Protein AF-A0A1E3NLS7-F1 (afdb_monomer_lite)

Structure (mmCIF, N/CA/C/O backbone):
data_AF-A0A1E3NLS7-F1
#
_entry.id   AF-A0A1E3NLS7-F1
#
loop_
_atom_site.group_PDB
_atom_site.id
_atom_site.type_symbol
_atom_site.label_atom_id
_atom_site.label_alt_id
_atom_site.label_comp_id
_atom_site.label_asym_id
_atom_site.label_entity_id
_atom_site.label_seq_id
_atom_site.pdbx_PDB_ins_code
_atom_site.Cartn_x
_atom_site.Cartn_y
_atom_site.Cartn_z
_atom_site.occupancy
_atom_site.B_iso_or_equiv
_atom_site.auth_seq_id
_atom_site.auth_comp_id
_atom_site.auth_asym_id
_atom_site.auth_atom_id
_atom_site.pdbx_PDB_model_num
ATOM 1 N N . MET A 1 1 ? -34.402 -9.118 6.126 1.00 38.41 1 MET A N 1
ATOM 2 C CA . MET A 1 1 ? -33.507 -10.128 6.751 1.00 38.41 1 MET A CA 1
ATOM 3 C C . MET A 1 1 ? -32.530 -10.736 5.725 1.00 38.41 1 MET A C 1
ATOM 5 O O . MET A 1 1 ? -32.167 -11.899 5.826 1.00 38.41 1 MET A O 1
ATOM 9 N N . GLU A 1 2 ? -32.031 -9.943 4.768 1.00 39.19 2 GLU A N 1
ATOM 10 C CA . GLU A 1 2 ? -31.289 -10.448 3.592 1.00 39.19 2 GLU A CA 1
ATOM 11 C C . GLU A 1 2 ? -29.787 -10.084 3.601 1.00 39.19 2 GLU A C 1
ATOM 13 O O . GLU A 1 2 ? -29.006 -10.536 2.776 1.00 39.19 2 GLU A O 1
ATOM 18 N N . TYR A 1 3 ? -29.333 -9.347 4.617 1.00 46.59 3 TYR A N 1
ATOM 19 C CA . TYR A 1 3 ? -27.969 -8.799 4.719 1.00 46.59 3 TYR A CA 1
ATOM 20 C C . TYR A 1 3 ? -26.899 -9.787 5.227 1.00 46.59 3 TYR A C 1
ATOM 22 O O . TYR A 1 3 ? -25.782 -9.399 5.571 1.00 46.59 3 TYR A O 1
ATOM 30 N N . LYS A 1 4 ? -27.233 -11.078 5.359 1.00 47.34 4 LYS A N 1
ATOM 31 C CA . LYS A 1 4 ? -26.329 -12.094 5.938 1.00 47.34 4 LYS A CA 1
ATOM 32 C C . LYS A 1 4 ? -25.550 -12.890 4.881 1.00 47.34 4 LYS A C 1
ATOM 34 O O . LYS A 1 4 ? -24.590 -13.568 5.246 1.00 47.34 4 LYS A O 1
ATOM 39 N N . LYS A 1 5 ? -25.947 -12.834 3.602 1.00 45.31 5 LYS A N 1
ATOM 40 C CA . LYS A 1 5 ? -25.544 -13.823 2.581 1.00 45.31 5 LYS A CA 1
ATOM 41 C C . LYS A 1 5 ? -24.235 -13.491 1.843 1.00 45.31 5 LYS A C 1
ATOM 43 O O . LYS A 1 5 ? -23.489 -14.411 1.524 1.00 45.31 5 LYS A O 1
ATOM 48 N N . THR A 1 6 ? -23.884 -12.217 1.663 1.00 49.91 6 THR A N 1
ATOM 49 C CA . THR A 1 6 ? -22.652 -11.769 0.967 1.00 49.91 6 THR A CA 1
ATOM 50 C C . THR A 1 6 ? -21.370 -11.936 1.797 1.00 49.91 6 THR A C 1
ATOM 52 O O . THR A 1 6 ? -20.269 -12.028 1.262 1.00 49.91 6 THR A O 1
ATOM 55 N N . ARG A 1 7 ? -21.483 -12.069 3.125 1.00 51.62 7 ARG A N 1
ATOM 56 C CA . ARG A 1 7 ? -20.347 -12.029 4.072 1.00 51.62 7 ARG A CA 1
ATOM 57 C C . ARG A 1 7 ? -19.570 -13.336 4.251 1.00 51.62 7 ARG A C 1
ATOM 59 O O . ARG A 1 7 ? -18.752 -13.435 5.168 1.00 51.62 7 ARG A O 1
ATOM 66 N N . ARG A 1 8 ? -19.828 -14.359 3.431 1.00 52.62 8 ARG A N 1
ATOM 67 C CA . ARG A 1 8 ? -19.136 -15.656 3.543 1.00 52.62 8 ARG A CA 1
ATOM 68 C C . ARG A 1 8 ? -17.705 -15.614 2.994 1.00 52.62 8 ARG A C 1
ATOM 70 O O . ARG A 1 8 ? -16.892 -16.420 3.431 1.00 52.62 8 ARG A O 1
ATOM 77 N N . TYR A 1 9 ? -17.404 -14.660 2.111 1.00 59.09 9 TYR A N 1
ATOM 78 C CA . TYR A 1 9 ? -16.154 -14.635 1.345 1.00 59.09 9 TYR A CA 1
ATOM 79 C C . TYR A 1 9 ? -15.070 -13.692 1.898 1.00 59.09 9 TYR A C 1
ATOM 81 O O . TYR A 1 9 ? -13.924 -13.787 1.472 1.00 59.09 9 TYR A O 1
ATOM 89 N N . LEU A 1 10 ? -15.381 -12.816 2.866 1.00 63.16 10 LEU A N 1
ATOM 90 C CA . LEU A 1 10 ? -14.394 -11.881 3.427 1.00 63.16 10 LEU A CA 1
ATOM 91 C C . LEU A 1 10 ? -13.628 -12.484 4.625 1.00 63.16 10 LEU A C 1
ATOM 93 O O . LEU A 1 10 ? -14.253 -13.054 5.533 1.00 63.16 10 LEU A O 1
ATOM 97 N N . PRO A 1 11 ? -12.289 -12.338 4.683 1.00 69.69 11 PRO A N 1
ATOM 98 C CA . PRO A 1 11 ? -11.476 -12.895 5.758 1.00 69.69 11 PRO A CA 1
ATOM 99 C C . PRO A 1 11 ? -11.816 -12.279 7.124 1.00 69.69 11 PRO A C 1
ATOM 101 O O . PRO A 1 11 ? -11.783 -11.068 7.340 1.00 69.69 11 PRO A O 1
ATOM 104 N N . LYS A 1 12 ? -12.114 -13.142 8.104 1.00 69.69 12 LYS A N 1
ATOM 105 C CA . LYS A 1 12 ? -12.412 -12.732 9.491 1.00 69.69 12 LYS A CA 1
ATOM 106 C C . LYS A 1 12 ? -11.160 -12.579 10.362 1.00 69.69 12 LYS A C 1
ATOM 108 O O . LYS A 1 12 ? -11.238 -11.993 11.442 1.00 69.69 12 LYS A O 1
ATOM 113 N N . THR A 1 13 ? -10.026 -13.075 9.898 1.00 70.00 13 THR A N 1
ATOM 114 C CA . THR A 1 13 ? -8.758 -13.185 10.632 1.00 70.00 13 THR A CA 1
ATOM 115 C C . THR A 1 13 ? -7.617 -13.111 9.629 1.00 70.00 13 THR A C 1
ATOM 117 O O . THR A 1 13 ? -7.733 -13.686 8.544 1.00 70.00 13 THR A O 1
ATOM 120 N N . PHE A 1 14 ? -6.524 -12.442 9.988 1.00 69.38 14 PHE A N 1
ATOM 121 C CA . PHE A 1 14 ? -5.322 -12.375 9.160 1.00 69.38 14 PHE A CA 1
ATOM 122 C C . PHE A 1 14 ? -4.573 -13.709 9.274 1.00 69.38 14 PHE A C 1
ATOM 124 O O . PHE A 1 14 ? -4.262 -14.140 10.384 1.00 69.38 14 PHE A O 1
ATOM 131 N N . PHE A 1 15 ? -4.397 -14.421 8.154 1.00 67.75 15 PHE A N 1
ATOM 132 C CA . PHE A 1 15 ? -3.839 -15.785 8.105 1.00 67.75 15 PHE A CA 1
ATOM 133 C C . PHE A 1 15 ? -4.438 -16.779 9.121 1.00 67.75 15 PHE A C 1
ATOM 135 O O . PHE A 1 15 ? -3.757 -17.690 9.571 1.00 67.75 15 PHE A O 1
ATOM 142 N N . ARG A 1 16 ? -5.707 -16.604 9.531 1.00 72.06 16 ARG A N 1
ATOM 143 C CA . ARG A 1 16 ? -6.370 -17.377 10.616 1.00 72.06 16 ARG A CA 1
ATOM 144 C C . ARG A 1 16 ? -5.716 -17.314 12.006 1.00 72.06 16 ARG A C 1
ATOM 146 O O . ARG A 1 16 ? -6.321 -17.815 12.946 1.00 72.06 16 ARG A O 1
ATOM 153 N N . LEU A 1 17 ? -4.573 -16.652 12.156 1.00 69.06 17 LEU A N 1
ATOM 154 C CA . LEU A 1 17 ? -3.788 -16.626 13.392 1.00 69.06 17 LEU A CA 1
ATOM 155 C C . LEU A 1 17 ? -3.791 -15.252 14.070 1.00 69.06 17 LEU A C 1
ATOM 157 O O . LEU A 1 17 ? -3.753 -15.163 15.292 1.00 69.06 17 LEU A O 1
ATOM 161 N N . ILE A 1 18 ? -3.854 -14.173 13.289 1.00 79.88 18 ILE A N 1
ATOM 162 C CA . ILE A 1 18 ? -3.618 -12.811 13.774 1.00 79.88 18 ILE A CA 1
ATOM 163 C C . ILE A 1 18 ? -4.914 -11.986 13.722 1.00 79.88 18 ILE A C 1
ATOM 165 O O . ILE A 1 18 ? -5.798 -12.192 12.875 1.00 79.88 18 ILE A O 1
ATOM 169 N N . THR A 1 19 ? -5.040 -11.022 14.643 1.00 83.62 19 THR A N 1
ATOM 170 C CA . THR A 1 19 ? -6.170 -10.087 14.653 1.00 83.62 19 THR A CA 1
ATOM 171 C C . THR A 1 19 ? 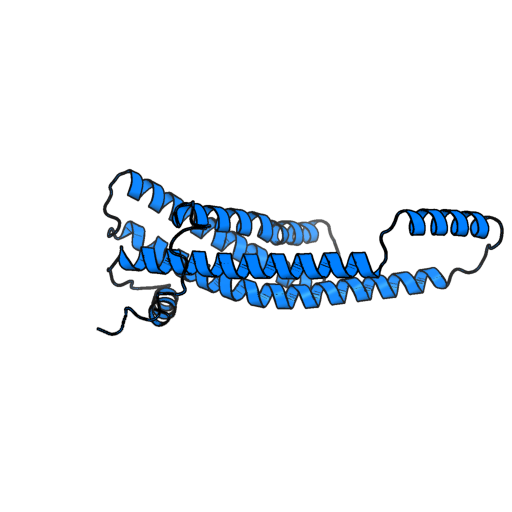-6.216 -9.271 13.360 1.00 83.62 19 THR A C 1
ATOM 173 O O . THR A 1 19 ? -5.198 -8.932 12.758 1.00 83.62 19 THR A O 1
ATOM 176 N N . LEU A 1 20 ? -7.425 -8.918 12.924 1.00 83.06 20 LEU A N 1
ATOM 177 C CA . LEU A 1 20 ? -7.619 -8.161 11.684 1.00 83.06 20 LEU A CA 1
ATOM 178 C C . LEU A 1 20 ? -6.956 -6.769 11.731 1.00 83.06 20 LEU A C 1
ATOM 180 O O . LEU A 1 20 ? -6.611 -6.214 10.696 1.00 83.06 20 LEU A O 1
ATOM 184 N N . GLN A 1 21 ? -6.773 -6.230 12.938 1.00 85.81 21 GLN A N 1
ATOM 185 C CA . GLN A 1 21 ? -6.112 -4.954 13.185 1.00 85.81 21 GLN A CA 1
ATOM 186 C C . GLN A 1 21 ? -4.606 -5.044 12.963 1.00 85.81 21 GLN A C 1
ATOM 188 O O . GLN A 1 21 ? -4.071 -4.278 12.173 1.00 85.81 21 GLN A O 1
ATOM 193 N N . SER A 1 22 ? -3.936 -6.013 13.593 1.00 87.00 22 SER A N 1
ATOM 194 C CA . SER A 1 22 ? -2.502 -6.234 13.382 1.00 87.00 22 SER A CA 1
ATOM 195 C C . SER A 1 22 ? -2.198 -6.583 11.921 1.00 87.00 22 SER A C 1
ATOM 197 O O . SER A 1 22 ? -1.196 -6.131 11.378 1.00 87.00 22 SER A O 1
ATOM 199 N N . GLY A 1 23 ? -3.098 -7.320 11.255 1.00 88.62 23 GLY A N 1
ATOM 200 C CA . GLY A 1 23 ? -3.007 -7.569 9.815 1.00 88.62 23 GLY A CA 1
ATOM 201 C C . GLY A 1 23 ? -3.050 -6.287 8.979 1.00 88.62 23 GLY A C 1
ATOM 202 O O . GLY A 1 23 ? -2.225 -6.112 8.089 1.00 88.62 23 GLY A O 1
ATOM 203 N N . LEU A 1 24 ? -3.965 -5.361 9.287 1.00 93.06 24 LEU A N 1
ATOM 204 C CA . LEU A 1 24 ? -4.024 -4.068 8.601 1.00 93.06 24 LEU A CA 1
ATOM 205 C C . LEU A 1 24 ? -2.778 -3.212 8.863 1.00 93.06 24 LEU A C 1
ATOM 207 O O . LEU A 1 24 ? -2.261 -2.604 7.933 1.00 93.06 24 LEU A O 1
ATOM 211 N N . GLU A 1 25 ? -2.272 -3.177 10.096 1.00 92.56 25 GLU A N 1
ATOM 212 C CA . GLU A 1 25 ? -1.035 -2.450 10.415 1.00 92.56 25 GLU A CA 1
ATOM 213 C C . GLU A 1 25 ? 0.163 -2.983 9.617 1.00 92.56 25 GLU A C 1
ATOM 215 O O . GLU A 1 25 ? 0.952 -2.197 9.094 1.00 92.56 25 GLU A O 1
ATOM 220 N N . LEU A 1 26 ? 0.263 -4.306 9.458 1.00 93.06 26 LEU A N 1
ATOM 221 C CA . LEU A 1 26 ? 1.304 -4.936 8.648 1.00 93.06 26 LEU A CA 1
ATOM 222 C C . LEU A 1 26 ? 1.150 -4.604 7.157 1.00 93.06 26 LEU A C 1
ATOM 224 O O . LEU A 1 26 ? 2.144 -4.308 6.500 1.00 93.06 26 LEU A O 1
ATOM 228 N N . ILE A 1 27 ? -0.079 -4.586 6.631 1.00 94.12 27 ILE A N 1
ATOM 229 C CA . ILE A 1 27 ? -0.356 -4.167 5.246 1.00 94.12 27 ILE A CA 1
ATOM 230 C C . ILE A 1 27 ? 0.051 -2.709 5.023 1.00 94.12 27 ILE A C 1
ATOM 232 O O . ILE A 1 27 ? 0.643 -2.392 3.992 1.00 94.12 27 ILE A O 1
ATOM 236 N N . LEU A 1 28 ? -0.238 -1.822 5.976 1.00 94.94 28 LEU A N 1
ATOM 237 C CA . LEU A 1 28 ? 0.148 -0.413 5.896 1.00 94.94 28 LEU A CA 1
ATOM 238 C C . LEU A 1 28 ? 1.666 -0.248 5.918 1.00 94.94 28 LEU A C 1
ATOM 240 O O . LEU A 1 28 ? 2.195 0.515 5.116 1.00 94.94 28 LEU A O 1
ATOM 244 N N . LEU A 1 29 ? 2.371 -0.995 6.771 1.00 94.50 29 LEU A N 1
ATOM 245 C CA . LEU A 1 29 ? 3.833 -0.979 6.813 1.00 94.50 29 LEU A CA 1
ATOM 246 C C . LEU A 1 29 ? 4.442 -1.505 5.507 1.00 94.50 29 LEU A C 1
ATOM 248 O O . LEU A 1 29 ? 5.303 -0.852 4.920 1.00 94.50 29 LEU A O 1
ATOM 252 N N . TYR A 1 30 ? 3.960 -2.652 5.025 1.00 94.00 30 TYR A N 1
ATOM 253 C CA . TYR A 1 30 ? 4.379 -3.230 3.749 1.00 94.00 30 TYR A CA 1
ATOM 254 C C . TYR A 1 30 ? 4.147 -2.252 2.590 1.00 94.00 30 TYR A C 1
ATOM 256 O O . TYR A 1 30 ? 5.036 -2.021 1.772 1.00 94.00 30 TYR A O 1
ATOM 264 N N . THR A 1 31 ? 2.969 -1.626 2.551 1.00 94.50 31 THR A N 1
ATOM 265 C CA . THR A 1 31 ? 2.614 -0.647 1.517 1.00 94.50 31 THR A CA 1
ATOM 266 C C . THR A 1 31 ? 3.493 0.594 1.615 1.00 94.50 31 THR A C 1
ATOM 268 O O . THR A 1 31 ? 3.985 1.053 0.590 1.00 94.50 31 THR A O 1
ATOM 271 N N . ALA A 1 32 ? 3.757 1.103 2.820 1.00 94.88 32 ALA A N 1
ATOM 272 C CA . ALA A 1 32 ? 4.632 2.252 3.015 1.00 94.88 32 ALA A CA 1
ATOM 273 C C . ALA A 1 32 ? 6.037 1.975 2.468 1.00 94.88 32 ALA A C 1
ATOM 275 O O . ALA A 1 32 ? 6.516 2.732 1.628 1.00 94.88 32 ALA A O 1
ATOM 276 N N . ILE A 1 33 ? 6.651 0.850 2.849 1.00 93.81 33 ILE A N 1
ATOM 277 C CA . ILE A 1 33 ? 7.981 0.452 2.358 1.00 93.81 33 ILE A CA 1
ATOM 278 C C . ILE A 1 33 ? 7.976 0.319 0.831 1.00 93.81 33 ILE A C 1
ATOM 280 O O . ILE A 1 33 ? 8.839 0.879 0.161 1.00 93.81 33 ILE A O 1
ATOM 284 N N . ASN A 1 34 ? 6.975 -0.356 0.263 1.00 92.50 34 ASN A N 1
ATOM 285 C CA . ASN A 1 34 ? 6.866 -0.539 -1.184 1.00 92.50 34 ASN A CA 1
ATOM 286 C C . ASN A 1 34 ? 6.732 0.800 -1.944 1.00 92.50 34 ASN A C 1
ATOM 288 O O . ASN A 1 34 ? 7.266 0.963 -3.044 1.00 92.50 34 ASN A O 1
ATOM 292 N N . LYS A 1 35 ? 6.046 1.783 -1.351 1.00 94.25 35 LYS A N 1
ATOM 293 C CA . LYS A 1 35 ? 5.810 3.104 -1.951 1.00 94.25 35 LYS A CA 1
ATOM 294 C C . LYS A 1 35 ? 6.927 4.118 -1.691 1.00 94.25 35 LYS A C 1
ATOM 296 O O . LYS A 1 35 ? 6.929 5.170 -2.328 1.00 94.25 35 LYS A O 1
ATOM 301 N N . MET A 1 36 ? 7.929 3.786 -0.868 1.00 93.38 36 MET A N 1
ATOM 302 C CA . MET A 1 36 ? 9.142 4.607 -0.700 1.00 93.38 36 MET A CA 1
ATOM 303 C C . MET A 1 36 ? 9.895 4.826 -2.016 1.00 93.38 36 MET A C 1
ATOM 305 O O . MET A 1 36 ? 10.542 5.856 -2.191 1.00 93.38 36 MET A O 1
ATOM 309 N N . SER A 1 37 ? 9.768 3.892 -2.964 1.00 89.69 37 SER A N 1
ATOM 310 C CA . SER A 1 37 ? 10.308 4.023 -4.322 1.00 89.69 37 SER A CA 1
ATOM 311 C C . SER A 1 37 ? 9.872 5.317 -5.021 1.00 89.69 37 SER A C 1
ATOM 313 O O . SER A 1 37 ? 10.665 5.898 -5.756 1.00 89.69 37 SER A O 1
ATOM 315 N N . GLY A 1 38 ? 8.660 5.820 -4.751 1.00 90.62 38 GLY A N 1
ATOM 316 C CA . GLY A 1 38 ? 8.189 7.096 -5.293 1.00 90.62 38 GLY A CA 1
ATOM 317 C C . GLY A 1 38 ? 9.001 8.287 -4.787 1.00 90.62 38 GLY A C 1
ATOM 318 O O . GLY A 1 38 ? 9.420 9.125 -5.581 1.00 90.62 38 GLY A O 1
ATOM 319 N N . VAL A 1 39 ? 9.296 8.319 -3.485 1.00 93.75 39 VAL A N 1
ATOM 320 C CA . VAL A 1 39 ? 10.103 9.383 -2.874 1.00 93.75 39 VAL A CA 1
ATOM 321 C C . VAL A 1 39 ? 11.512 9.360 -3.457 1.00 93.75 39 VAL A C 1
ATOM 323 O O . VAL A 1 39 ? 11.977 10.374 -3.965 1.00 93.75 39 VAL A O 1
ATOM 326 N N . PHE A 1 40 ? 12.165 8.195 -3.471 1.00 91.38 40 PHE A N 1
ATOM 327 C CA . PHE A 1 40 ? 13.510 8.064 -4.040 1.00 91.38 40 PHE A CA 1
ATOM 328 C C . PHE A 1 40 ? 13.560 8.402 -5.537 1.00 91.38 40 PHE A C 1
ATOM 330 O O . PHE A 1 40 ? 14.500 9.057 -5.985 1.00 91.38 40 PHE A O 1
ATOM 337 N N . GLY A 1 41 ? 12.526 8.033 -6.297 1.00 88.56 41 GLY A N 1
ATOM 338 C CA . GLY A 1 41 ? 12.388 8.408 -7.703 1.00 88.56 41 GLY A CA 1
ATOM 339 C C . GLY A 1 41 ? 12.302 9.923 -7.898 1.00 88.56 41 GLY A C 1
ATOM 340 O O . GLY A 1 41 ? 13.003 10.470 -8.746 1.00 88.56 41 GLY A O 1
ATOM 341 N N . LEU A 1 42 ? 11.530 10.632 -7.068 1.00 91.44 42 LEU A N 1
ATOM 342 C CA . LEU A 1 42 ? 11.485 12.098 -7.099 1.00 91.44 42 LEU A CA 1
ATOM 343 C C . LEU A 1 42 ? 12.818 12.735 -6.694 1.00 91.44 42 LEU A C 1
ATOM 345 O O . LEU A 1 42 ? 13.210 13.734 -7.293 1.00 91.44 42 LEU A O 1
ATOM 349 N N . LEU A 1 43 ? 13.545 12.154 -5.731 1.00 90.44 43 LEU A N 1
ATOM 350 C CA . LEU A 1 43 ? 14.863 12.665 -5.342 1.00 90.44 43 LEU A CA 1
ATOM 351 C C . LEU A 1 43 ? 15.869 12.639 -6.502 1.00 90.44 43 LEU A C 1
ATOM 353 O O . LEU A 1 43 ? 16.720 13.523 -6.584 1.00 90.44 43 LEU A O 1
ATOM 357 N N . SER A 1 44 ? 15.751 11.683 -7.426 1.00 88.56 44 SER A N 1
ATOM 358 C CA . SER A 1 44 ? 16.645 11.596 -8.590 1.00 88.56 44 SER A CA 1
ATOM 359 C C . SER A 1 44 ? 16.487 12.750 -9.597 1.00 88.56 44 SER A C 1
ATOM 361 O O . SER A 1 44 ? 17.389 13.006 -10.393 1.00 88.56 44 SER A O 1
ATOM 363 N N . LEU A 1 45 ? 15.397 13.524 -9.528 1.00 85.75 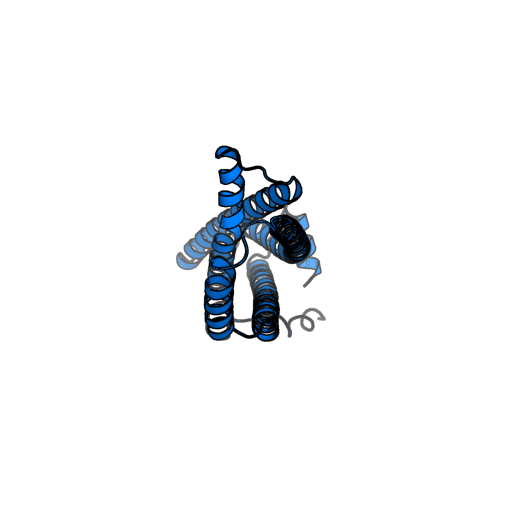45 LEU A N 1
ATOM 364 C CA . LEU A 1 45 ? 15.272 14.766 -10.303 1.00 85.75 45 LEU A CA 1
ATOM 365 C C . LEU A 1 45 ? 16.266 15.829 -9.824 1.00 85.75 45 LEU A C 1
ATOM 367 O O . LEU A 1 45 ? 16.791 16.590 -10.633 1.00 85.75 45 LEU A O 1
ATOM 371 N N . PHE A 1 46 ? 16.566 15.862 -8.522 1.00 86.75 46 PHE A N 1
ATOM 372 C CA . PHE A 1 46 ? 17.522 16.817 -7.960 1.00 86.75 46 PHE A CA 1
ATOM 373 C C . PHE A 1 46 ? 18.972 16.494 -8.332 1.00 86.75 46 PHE A C 1
ATOM 375 O O . PHE A 1 46 ? 19.826 17.372 -8.264 1.00 86.75 46 PHE A O 1
ATOM 382 N N . THR A 1 47 ? 19.260 15.264 -8.766 1.00 88.50 47 THR A N 1
ATOM 383 C CA . THR A 1 47 ? 20.593 14.850 -9.226 1.00 88.50 47 THR A CA 1
ATOM 384 C C . THR A 1 47 ? 20.784 15.015 -10.736 1.00 88.50 47 THR A C 1
ATOM 386 O O . THR A 1 47 ? 21.765 14.521 -11.289 1.00 88.50 47 THR A O 1
ATOM 389 N N . ASN A 1 48 ? 19.873 15.732 -11.407 1.00 82.31 48 ASN A N 1
ATOM 390 C CA . ASN A 1 48 ? 19.895 15.992 -12.849 1.00 82.31 48 ASN A CA 1
ATOM 391 C C . ASN A 1 48 ? 19.790 14.719 -13.714 1.00 82.31 48 ASN A C 1
ATOM 393 O O . ASN A 1 48 ? 20.323 14.652 -14.825 1.00 82.31 48 ASN A O 1
ATOM 397 N N . HIS A 1 49 ? 19.104 13.690 -13.210 1.00 82.69 49 HIS A N 1
ATOM 398 C CA . HIS A 1 49 ? 18.814 12.495 -13.991 1.00 82.69 49 HIS A CA 1
ATOM 399 C C . HIS A 1 49 ? 17.718 12.779 -15.033 1.00 82.69 49 HIS A C 1
ATOM 401 O O . HIS A 1 49 ? 16.714 13.431 -14.739 1.00 82.69 49 HIS A O 1
ATOM 407 N N . LYS A 1 50 ? 17.896 12.287 -16.267 1.00 83.06 50 LYS A N 1
ATOM 408 C CA . LYS A 1 50 ? 16.906 12.444 -17.343 1.00 83.06 50 LYS A CA 1
ATOM 409 C C . LYS A 1 50 ? 15.756 11.465 -17.118 1.00 83.06 50 LYS A C 1
ATOM 411 O O . LYS A 1 50 ? 15.864 10.298 -17.468 1.00 83.06 50 LYS A O 1
ATOM 416 N N . ILE A 1 51 ? 14.667 11.948 -16.530 1.00 83.69 51 ILE A N 1
ATOM 417 C CA . ILE A 1 51 ? 13.482 11.140 -16.223 1.00 83.69 51 ILE A CA 1
ATOM 418 C C . ILE A 1 51 ? 12.407 11.365 -17.286 1.00 83.69 51 ILE A C 1
ATOM 420 O O . ILE A 1 51 ? 12.105 12.502 -17.652 1.00 83.69 51 ILE A O 1
ATOM 424 N N . ASN A 1 52 ? 11.800 10.278 -17.765 1.00 87.81 52 ASN A N 1
ATOM 425 C CA . ASN A 1 52 ? 10.653 10.347 -18.669 1.00 87.81 52 ASN A CA 1
ATOM 426 C C . ASN A 1 52 ? 9.406 10.854 -17.915 1.00 87.81 52 ASN A C 1
ATOM 428 O O . ASN A 1 52 ? 9.181 10.490 -16.761 1.00 87.81 52 ASN A O 1
ATOM 432 N N . PHE A 1 53 ? 8.539 11.630 -18.570 1.00 88.75 53 PHE A N 1
ATOM 433 C CA . PHE A 1 53 ? 7.281 12.125 -17.998 1.00 88.75 53 PHE A CA 1
ATOM 434 C C . PHE A 1 53 ? 6.447 11.018 -17.326 1.00 88.75 53 PHE A C 1
ATOM 436 O O . PHE A 1 53 ? 5.937 11.207 -16.225 1.00 88.75 53 PHE A O 1
ATOM 443 N N . MET A 1 54 ? 6.376 9.827 -17.928 1.00 89.88 54 MET A N 1
ATOM 444 C CA . MET A 1 54 ? 5.627 8.704 -17.345 1.00 89.88 54 MET A CA 1
ATOM 445 C C . MET A 1 54 ? 6.247 8.164 -16.048 1.00 89.88 54 MET A C 1
ATOM 447 O O . MET A 1 54 ? 5.520 7.798 -15.125 1.00 89.88 54 MET A O 1
ATOM 451 N N . GLN A 1 55 ? 7.580 8.147 -15.942 1.00 91.50 55 GLN A N 1
ATOM 452 C CA . GLN A 1 55 ? 8.273 7.782 -14.700 1.00 91.50 55 GLN A CA 1
ATOM 453 C C . GLN A 1 55 ? 8.020 8.837 -13.622 1.00 91.50 55 GLN A C 1
ATOM 455 O O . GLN A 1 55 ? 7.728 8.492 -12.479 1.00 91.50 55 GLN A O 1
ATOM 460 N N . TRP A 1 56 ? 8.048 10.118 -13.999 1.00 92.06 56 TRP A N 1
ATOM 461 C CA . TRP A 1 56 ? 7.706 11.215 -13.099 1.00 92.06 56 TRP A CA 1
ATOM 462 C C . TRP A 1 56 ? 6.288 11.058 -12.532 1.00 92.06 56 TRP A C 1
ATOM 464 O O . TRP A 1 56 ? 6.112 11.077 -11.313 1.00 92.06 56 TRP A O 1
ATOM 474 N N . THR A 1 57 ? 5.286 10.804 -13.381 1.00 93.56 57 THR A N 1
ATOM 475 C CA . THR A 1 57 ? 3.905 10.565 -12.934 1.00 93.56 57 THR A CA 1
ATOM 476 C C . THR A 1 57 ? 3.816 9.368 -11.989 1.00 93.56 57 THR A C 1
ATOM 478 O O . THR A 1 57 ? 3.171 9.461 -10.944 1.00 93.56 57 THR A O 1
ATOM 481 N N . TYR A 1 58 ? 4.496 8.262 -12.306 1.00 93.75 58 TYR A N 1
ATOM 482 C CA . TYR A 1 58 ? 4.546 7.084 -11.440 1.00 93.75 58 TYR A CA 1
ATOM 483 C C . TYR A 1 58 ? 5.128 7.407 -10.055 1.00 93.75 58 TYR A C 1
ATOM 485 O O . TYR A 1 58 ? 4.572 6.997 -9.033 1.00 93.75 58 TYR A O 1
ATOM 493 N N . TYR A 1 59 ? 6.217 8.176 -9.991 1.00 94.25 59 TYR A N 1
ATOM 494 C CA . TYR A 1 59 ? 6.841 8.562 -8.725 1.00 94.25 59 TYR A CA 1
ATOM 495 C C . TYR A 1 59 ? 5.963 9.504 -7.896 1.00 94.25 59 TYR A C 1
ATOM 497 O O . TYR A 1 59 ? 5.834 9.308 -6.684 1.00 94.25 59 TYR A O 1
ATOM 505 N N . VAL A 1 60 ? 5.292 10.468 -8.536 1.00 94.56 60 VAL A N 1
ATOM 506 C CA . VAL A 1 60 ? 4.324 11.355 -7.871 1.00 94.56 60 VAL A CA 1
ATOM 507 C C . VAL A 1 60 ? 3.158 10.552 -7.296 1.00 94.56 60 VAL A C 1
ATOM 509 O O . VAL A 1 60 ? 2.844 10.699 -6.115 1.00 94.56 60 VAL A O 1
ATOM 512 N N . LEU A 1 61 ? 2.547 9.664 -8.084 1.00 94.94 61 LEU A N 1
ATOM 513 C CA . LEU A 1 61 ? 1.412 8.854 -7.632 1.00 94.94 61 LEU A CA 1
ATOM 514 C C . LEU A 1 61 ? 1.793 7.942 -6.461 1.00 94.94 61 LEU A C 1
ATOM 516 O O . LEU A 1 61 ? 1.087 7.923 -5.455 1.00 94.94 61 LEU A O 1
ATOM 520 N N . ASN A 1 62 ? 2.935 7.251 -6.531 1.00 94.94 62 ASN A N 1
ATOM 521 C CA . ASN A 1 62 ? 3.407 6.430 -5.413 1.00 94.94 62 ASN A CA 1
ATOM 522 C C . ASN A 1 62 ? 3.689 7.258 -4.154 1.00 94.94 62 ASN A C 1
ATOM 524 O O . ASN A 1 62 ? 3.377 6.812 -3.051 1.00 94.94 62 ASN A O 1
ATOM 528 N N . THR A 1 63 ? 4.222 8.472 -4.308 1.00 95.81 63 THR A N 1
ATOM 529 C CA . THR A 1 63 ? 4.457 9.388 -3.183 1.00 95.81 63 THR A CA 1
ATOM 530 C C . THR A 1 63 ? 3.142 9.840 -2.544 1.00 95.81 63 THR A C 1
ATOM 532 O O . THR A 1 63 ? 3.023 9.854 -1.321 1.00 95.81 63 THR A O 1
ATOM 535 N N . LEU A 1 64 ? 2.114 10.140 -3.342 1.00 95.94 64 LEU A N 1
ATOM 536 C CA . LEU A 1 64 ? 0.784 10.469 -2.821 1.00 95.94 64 LEU A CA 1
ATOM 537 C C . LEU A 1 64 ? 0.159 9.283 -2.072 1.00 95.94 64 LEU A C 1
ATOM 539 O O . LEU A 1 64 ? -0.348 9.455 -0.962 1.00 95.94 64 LEU A O 1
ATOM 543 N N . VAL A 1 65 ? 0.248 8.071 -2.628 1.00 95.88 65 VAL A N 1
ATOM 544 C CA . VAL A 1 65 ? -0.231 6.848 -1.960 1.00 95.88 65 VAL A CA 1
ATOM 545 C C . VAL A 1 65 ? 0.519 6.609 -0.647 1.00 95.88 65 VAL A C 1
ATOM 547 O O . VAL A 1 65 ? -0.103 6.231 0.349 1.00 95.88 65 VAL A O 1
ATOM 550 N N . LEU A 1 66 ? 1.826 6.883 -0.597 1.00 96.50 66 LEU A N 1
ATOM 551 C CA . LEU A 1 66 ? 2.619 6.809 0.630 1.00 96.50 66 LEU A CA 1
ATOM 552 C C . LEU A 1 66 ? 2.104 7.779 1.700 1.00 96.50 66 LEU A C 1
ATOM 554 O O . LEU A 1 66 ? 1.875 7.360 2.834 1.00 96.50 66 LEU A O 1
ATOM 558 N N . ILE A 1 67 ? 1.869 9.047 1.348 1.00 96.31 67 ILE A N 1
ATOM 559 C CA . ILE A 1 67 ? 1.341 10.055 2.283 1.00 96.31 67 ILE A CA 1
ATOM 560 C C . ILE A 1 67 ? 0.001 9.586 2.864 1.00 96.31 67 ILE A C 1
ATOM 562 O O . ILE A 1 67 ? -0.185 9.585 4.082 1.00 96.31 67 ILE A O 1
ATOM 566 N N . ILE A 1 68 ? -0.908 9.108 2.010 1.00 96.06 68 ILE A N 1
ATOM 567 C CA . ILE A 1 68 ? -2.221 8.594 2.429 1.00 96.06 68 ILE A CA 1
ATOM 568 C C . ILE A 1 68 ? -2.064 7.374 3.349 1.00 96.06 68 ILE A C 1
ATOM 570 O O . ILE A 1 68 ? -2.754 7.270 4.365 1.00 96.06 68 ILE A O 1
ATOM 574 N N . THR A 1 69 ? -1.126 6.478 3.035 1.00 96.12 69 THR A N 1
ATOM 575 C CA . THR A 1 69 ? -0.812 5.288 3.841 1.00 96.12 69 THR A CA 1
ATOM 576 C C . THR A 1 69 ? -0.326 5.676 5.239 1.00 96.12 69 THR A C 1
ATOM 578 O O . THR A 1 69 ? -0.834 5.157 6.234 1.00 96.12 69 THR A O 1
ATOM 581 N N . VAL A 1 70 ? 0.602 6.634 5.339 1.00 95.81 70 VAL A N 1
ATOM 582 C CA . VAL A 1 70 ? 1.122 7.133 6.623 1.00 95.81 70 VAL A CA 1
ATOM 583 C C . VAL A 1 70 ? 0.022 7.830 7.425 1.00 95.81 70 VAL A C 1
ATOM 585 O O . VAL A 1 70 ? -0.141 7.552 8.614 1.00 95.81 70 VAL A O 1
ATOM 588 N N . MET A 1 71 ? -0.793 8.676 6.787 1.00 95.12 71 MET A N 1
ATOM 589 C CA . MET A 1 71 ? -1.936 9.313 7.448 1.00 95.12 71 MET A CA 1
ATOM 590 C C . MET A 1 71 ? -2.923 8.279 8.001 1.00 95.12 71 MET A C 1
ATOM 592 O O . MET A 1 71 ? -3.389 8.420 9.135 1.00 95.12 71 MET A O 1
ATOM 596 N N . CYS A 1 72 ? -3.224 7.229 7.232 1.00 94.75 72 CYS A N 1
ATOM 597 C CA . CYS A 1 72 ? -4.091 6.136 7.665 1.00 94.75 72 CYS A CA 1
ATOM 598 C C . CYS A 1 72 ? -3.498 5.388 8.866 1.00 94.75 72 CYS A C 1
ATOM 600 O O . CYS A 1 72 ? -4.189 5.180 9.866 1.00 94.75 72 CYS A O 1
ATOM 602 N N . TYR A 1 73 ? -2.203 5.068 8.815 1.00 94.56 73 TYR A N 1
ATOM 603 C CA . TYR A 1 73 ? -1.486 4.411 9.905 1.00 94.56 73 TYR A CA 1
ATOM 604 C C . TYR A 1 73 ? -1.551 5.206 11.217 1.00 94.56 73 TYR A C 1
ATOM 606 O O . TYR A 1 73 ? -1.905 4.643 12.255 1.00 94.56 73 TYR A O 1
ATOM 614 N N . LEU A 1 74 ? -1.300 6.519 11.179 1.00 93.62 74 LEU A N 1
ATOM 615 C CA . LEU A 1 74 ? -1.373 7.379 12.367 1.00 93.62 74 LEU A CA 1
ATOM 616 C C . LEU A 1 74 ? -2.778 7.385 12.994 1.00 93.62 74 LEU A C 1
ATOM 618 O O . LEU A 1 74 ? -2.920 7.289 14.216 1.00 93.62 74 LEU A O 1
ATOM 622 N N . HIS A 1 75 ? -3.828 7.439 12.169 1.00 91.38 75 HIS A N 1
ATOM 623 C CA . HIS A 1 75 ? -5.213 7.412 12.650 1.00 91.38 75 HIS A CA 1
ATOM 624 C C . HIS A 1 75 ? -5.610 6.053 13.231 1.00 91.38 75 HIS A C 1
ATOM 626 O O . HIS A 1 75 ? -6.314 6.000 14.242 1.00 91.38 75 HIS A O 1
ATOM 632 N N . ILE A 1 76 ? -5.136 4.956 12.637 1.00 91.75 76 ILE A N 1
ATOM 633 C CA . ILE A 1 76 ? -5.353 3.610 13.175 1.00 91.75 76 ILE A CA 1
ATOM 634 C C . ILE A 1 76 ? -4.629 3.448 14.505 1.00 91.75 76 ILE A C 1
ATOM 636 O O . ILE A 1 76 ? -5.239 2.964 15.450 1.00 91.75 76 ILE A O 1
ATOM 640 N N . LYS A 1 77 ? -3.384 3.918 14.637 1.00 90.19 77 LYS A N 1
ATOM 641 C CA . LYS A 1 77 ? -2.666 3.877 15.918 1.00 90.19 77 LYS A CA 1
ATOM 642 C C . LYS A 1 77 ? -3.382 4.665 17.008 1.00 90.19 77 LYS A C 1
ATOM 644 O O . LYS A 1 77 ? -3.546 4.149 18.109 1.00 90.19 77 LYS A O 1
ATOM 649 N N . LYS A 1 78 ? -3.900 5.855 16.691 1.00 87.62 78 LYS A N 1
ATOM 650 C CA . LYS A 1 78 ? -4.728 6.633 17.625 1.00 87.62 78 LYS A CA 1
ATOM 651 C C . LYS A 1 78 ? -5.971 5.854 18.074 1.00 87.62 78 LYS A C 1
ATOM 653 O O . LYS A 1 78 ? -6.292 5.842 19.261 1.00 87.62 78 LYS A O 1
ATOM 658 N N . LEU A 1 79 ? -6.636 5.172 17.141 1.00 86.25 79 LEU A N 1
ATOM 659 C CA . LEU A 1 79 ? -7.792 4.324 17.432 1.00 86.25 79 LEU A CA 1
ATOM 660 C C . LEU A 1 79 ? -7.415 3.119 18.311 1.00 86.25 79 LEU A C 1
ATOM 662 O O . LEU A 1 79 ? -8.146 2.795 19.244 1.00 86.25 79 LEU A O 1
ATOM 666 N N . THR A 1 80 ? -6.272 2.480 18.043 1.00 84.50 80 THR A N 1
ATOM 667 C CA . THR A 1 80 ? -5.725 1.377 18.847 1.00 84.50 80 THR A CA 1
ATOM 668 C C . THR A 1 80 ? -5.513 1.809 20.295 1.00 84.50 80 THR A C 1
ATOM 670 O O . THR A 1 80 ? -5.959 1.122 21.212 1.00 84.50 80 THR A O 1
ATOM 673 N N . THR A 1 81 ? -4.883 2.965 20.505 1.00 84.56 81 THR A N 1
ATOM 674 C CA . THR A 1 81 ? -4.621 3.506 21.844 1.00 84.56 81 THR A CA 1
ATOM 675 C C . THR A 1 81 ? -5.917 3.832 22.584 1.00 84.56 81 THR A C 1
ATOM 677 O O . THR A 1 81 ? -6.057 3.487 23.755 1.00 84.56 81 THR A O 1
ATOM 680 N N . ALA A 1 82 ? -6.902 4.426 21.902 1.00 82.62 82 ALA A N 1
ATOM 681 C CA . ALA A 1 82 ? -8.212 4.704 22.491 1.00 82.62 82 ALA A CA 1
ATOM 682 C C . ALA A 1 82 ? -8.964 3.420 22.885 1.00 82.62 82 ALA A C 1
ATOM 684 O O . ALA A 1 82 ? -9.576 3.364 23.952 1.00 82.62 82 ALA A O 1
ATOM 685 N N . ALA A 1 83 ? -8.884 2.376 22.053 1.00 79.69 83 ALA A N 1
ATOM 686 C CA . ALA A 1 83 ? -9.487 1.078 22.343 1.00 79.69 83 ALA A CA 1
ATOM 687 C C . ALA A 1 83 ? -8.846 0.404 23.566 1.00 79.69 83 ALA A C 1
ATOM 689 O O . ALA A 1 83 ? -9.562 -0.159 24.390 1.00 79.69 83 ALA A O 1
ATOM 690 N N . LEU A 1 84 ? -7.517 0.487 23.703 1.00 81.56 84 LEU A N 1
ATOM 691 C CA . LEU A 1 84 ? -6.792 -0.056 24.855 1.00 81.56 84 LEU A CA 1
ATOM 692 C C . LEU A 1 84 ? -7.149 0.678 26.157 1.00 81.56 84 LEU A C 1
ATOM 694 O O . LEU A 1 84 ? -7.258 0.055 27.207 1.00 81.56 84 LEU A O 1
ATOM 698 N N . ALA A 1 85 ? -7.395 1.986 26.074 1.00 84.06 85 ALA A N 1
ATOM 699 C CA . ALA A 1 85 ? -7.841 2.811 27.194 1.00 84.06 85 ALA A CA 1
ATOM 700 C C . ALA A 1 85 ? -9.337 2.639 27.547 1.00 84.06 85 ALA A C 1
ATOM 702 O O . ALA A 1 85 ? -9.861 3.408 28.348 1.00 84.06 85 ALA A O 1
ATOM 703 N N . ASN A 1 86 ? -10.042 1.664 26.952 1.00 79.88 86 ASN A N 1
ATOM 704 C CA . ASN A 1 86 ? -11.486 1.433 27.117 1.00 79.88 86 ASN A CA 1
ATOM 705 C C . ASN A 1 86 ? -12.365 2.664 26.807 1.00 79.88 86 ASN A C 1
ATOM 707 O O . ASN A 1 86 ? -13.486 2.784 27.303 1.00 79.88 86 ASN A O 1
ATOM 711 N N . ILE A 1 87 ? -11.886 3.580 25.958 1.00 78.00 87 ILE A N 1
ATOM 712 C CA . ILE A 1 87 ? -12.653 4.752 25.530 1.00 78.00 87 ILE A CA 1
ATOM 713 C C . ILE A 1 87 ? -13.690 4.311 24.494 1.00 78.00 87 ILE A C 1
ATOM 715 O O . ILE A 1 87 ? -13.401 3.528 23.585 1.00 78.00 87 ILE A O 1
ATOM 719 N N . SER A 1 88 ? -14.910 4.844 24.598 1.00 76.94 88 SER A N 1
ATOM 720 C CA . SER A 1 88 ? -15.972 4.568 23.629 1.00 76.94 88 SER A CA 1
ATOM 721 C C . SER A 1 88 ? -15.523 4.913 22.206 1.00 76.94 88 SER A C 1
ATOM 723 O O . SER A 1 88 ? -15.212 6.062 21.876 1.00 76.94 88 SER A O 1
ATOM 725 N N . LEU A 1 89 ? -15.535 3.910 21.326 1.00 75.44 89 LEU A N 1
ATOM 726 C CA . LEU A 1 89 ? -15.180 4.077 19.914 1.00 75.44 89 LEU A CA 1
ATOM 727 C C . LEU A 1 89 ? -16.171 4.973 19.162 1.00 75.44 89 LEU A C 1
ATOM 729 O O . LEU A 1 89 ? -15.812 5.533 18.131 1.00 75.44 89 LEU A O 1
ATOM 733 N N . ASN A 1 90 ? -17.383 5.155 19.691 1.00 71.75 90 ASN A N 1
ATOM 734 C CA . ASN A 1 90 ? -18.443 5.950 19.074 1.00 71.75 90 ASN A CA 1
ATOM 735 C C . ASN A 1 90 ? -18.326 7.459 19.375 1.00 71.75 90 ASN A C 1
ATOM 737 O O . ASN A 1 90 ? -19.317 8.179 19.318 1.00 71.75 90 ASN A O 1
ATOM 741 N N . THR A 1 91 ? -17.130 7.922 19.740 1.00 77.25 91 THR A N 1
ATOM 742 C CA . THR A 1 91 ? -16.818 9.333 20.004 1.00 77.25 91 THR A CA 1
ATOM 743 C C . THR A 1 91 ? -16.563 10.078 18.689 1.00 77.25 91 THR A C 1
ATOM 745 O O . THR A 1 91 ? -15.963 9.521 17.767 1.00 77.25 91 THR A O 1
ATOM 748 N N . ASP A 1 92 ? -16.953 11.354 18.607 1.00 75.38 92 ASP A N 1
ATOM 749 C CA . ASP A 1 92 ? -16.789 12.192 17.402 1.00 75.38 92 ASP A CA 1
ATOM 750 C C . ASP A 1 92 ? -15.325 12.338 16.955 1.00 75.38 92 ASP A C 1
ATOM 752 O O . ASP A 1 92 ? -15.034 12.504 15.771 1.00 75.38 92 ASP A O 1
ATOM 756 N N . SER A 1 93 ? -14.382 12.156 17.879 1.00 79.00 93 SER A N 1
ATOM 757 C CA . SER A 1 93 ? -12.943 12.143 17.609 1.00 79.00 93 SER A CA 1
ATOM 758 C C . SER A 1 93 ? -12.471 10.979 16.722 1.00 79.00 93 SER A C 1
ATOM 760 O O . SER A 1 93 ? -11.402 11.088 16.118 1.00 79.00 93 SER A O 1
ATOM 762 N N . ASN A 1 94 ? -13.249 9.892 16.609 1.00 81.44 94 ASN A N 1
ATOM 763 C CA . ASN A 1 94 ? -12.909 8.696 15.824 1.00 81.44 94 ASN A CA 1
ATOM 764 C C . ASN A 1 94 ? -13.592 8.647 14.445 1.00 81.44 94 ASN A C 1
ATOM 766 O O . ASN A 1 94 ? -13.208 7.838 13.598 1.00 81.44 94 ASN A O 1
ATOM 770 N N . LEU A 1 95 ? -14.572 9.521 14.181 1.00 83.56 95 LEU A N 1
ATOM 771 C CA . LEU A 1 95 ? -15.186 9.681 12.857 1.00 83.56 95 LEU A CA 1
ATOM 772 C C . LEU A 1 95 ? -14.177 9.952 11.721 1.00 83.56 95 LEU A C 1
ATOM 774 O O . LEU A 1 95 ? -14.317 9.323 10.666 1.00 83.56 95 LEU A O 1
ATOM 778 N N . PRO A 1 96 ? -13.159 10.830 11.877 1.00 87.31 96 PRO A N 1
ATOM 779 C CA . PRO A 1 96 ? -12.183 11.057 10.810 1.00 87.31 96 PRO A CA 1
ATOM 780 C C . PRO A 1 96 ? -11.406 9.786 10.445 1.00 87.31 96 PRO A C 1
ATOM 782 O O . PRO A 1 96 ? -11.103 9.578 9.272 1.00 87.31 96 PRO A O 1
ATOM 785 N N . THR A 1 97 ? -11.160 8.889 11.404 1.00 88.56 97 THR A N 1
ATOM 786 C CA . THR A 1 97 ? -10.454 7.623 11.161 1.00 88.56 97 THR A CA 1
ATOM 787 C C . THR A 1 97 ? -11.199 6.733 10.170 1.00 88.56 97 THR A C 1
ATOM 789 O O . THR A 1 97 ? -10.572 6.156 9.286 1.00 88.56 97 THR A O 1
ATOM 792 N N . ILE A 1 98 ? -12.533 6.650 10.256 1.00 88.81 98 ILE A N 1
ATOM 793 C CA . ILE A 1 98 ? -13.331 5.853 9.307 1.00 88.81 98 ILE A CA 1
ATOM 794 C C . ILE A 1 98 ? -13.239 6.436 7.903 1.00 88.81 98 ILE A C 1
ATOM 796 O O . ILE A 1 98 ? -13.086 5.686 6.944 1.00 88.81 98 ILE A O 1
ATOM 800 N N . LYS A 1 99 ? -13.324 7.763 7.779 1.00 90.62 99 LYS A N 1
ATOM 801 C CA . LYS A 1 99 ? -13.252 8.446 6.483 1.00 90.62 99 LYS A CA 1
ATOM 802 C C . LYS A 1 99 ? -11.896 8.234 5.822 1.00 90.62 99 LYS A C 1
ATOM 804 O O . LYS A 1 99 ? -11.835 7.894 4.646 1.00 90.62 99 LYS A O 1
ATOM 809 N N . ILE A 1 100 ? -10.818 8.384 6.590 1.00 92.81 100 ILE A N 1
ATOM 810 C CA . ILE A 1 100 ? -9.451 8.174 6.103 1.00 92.81 100 ILE A CA 1
ATOM 811 C C . ILE A 1 100 ? -9.228 6.707 5.742 1.00 92.81 100 ILE A C 1
ATOM 813 O O . ILE A 1 100 ? -8.620 6.425 4.718 1.00 92.81 100 ILE A O 1
ATOM 817 N N . LEU A 1 101 ? -9.752 5.769 6.533 1.00 93.31 101 LEU A N 1
ATOM 818 C CA . LEU A 1 101 ? -9.684 4.347 6.213 1.00 93.31 101 LEU A CA 1
ATOM 819 C C . LEU A 1 101 ? -10.468 4.008 4.937 1.00 93.31 101 LEU A C 1
ATOM 821 O O . LEU A 1 101 ? -9.959 3.270 4.100 1.00 93.31 101 LEU A O 1
ATOM 825 N N . ALA A 1 102 ? -11.675 4.553 4.765 1.00 92.69 102 ALA A N 1
ATOM 826 C CA . ALA A 1 102 ? -12.469 4.375 3.549 1.00 92.69 102 ALA A CA 1
ATOM 827 C C . ALA A 1 102 ? -11.726 4.910 2.320 1.00 92.69 102 ALA A C 1
ATOM 829 O O . ALA A 1 102 ? -11.602 4.222 1.309 1.00 92.69 102 ALA A O 1
ATOM 830 N N . PHE A 1 103 ? -11.182 6.122 2.441 1.00 94.62 103 PHE A N 1
ATOM 831 C CA . PHE A 1 103 ? -10.382 6.742 1.398 1.00 94.62 103 PHE A CA 1
ATOM 832 C C . PHE A 1 103 ? -9.142 5.905 1.065 1.00 94.62 103 PHE A C 1
ATOM 834 O O . PHE A 1 103 ? -8.910 5.604 -0.102 1.00 94.62 103 PHE A O 1
ATOM 841 N N . PHE A 1 104 ? -8.402 5.445 2.078 1.00 95.44 104 PHE A N 1
ATOM 842 C CA . PHE A 1 104 ? -7.257 4.556 1.897 1.00 95.44 104 PHE A CA 1
ATOM 843 C C . PHE A 1 104 ? -7.642 3.273 1.157 1.00 95.44 104 PHE A C 1
ATOM 845 O O . PHE A 1 104 ? -6.961 2.916 0.207 1.00 95.44 104 PHE A O 1
ATOM 852 N N . VAL A 1 105 ? -8.732 2.596 1.537 1.00 94.69 105 VAL A N 1
ATOM 853 C CA . VAL A 1 105 ? -9.163 1.351 0.875 1.00 94.69 105 VAL A CA 1
ATOM 854 C C . VAL A 1 105 ? -9.449 1.584 -0.610 1.00 94.69 105 VAL A C 1
ATOM 856 O O . VAL A 1 105 ? -9.018 0.791 -1.443 1.00 94.69 105 VAL A O 1
ATOM 859 N N . LEU A 1 106 ? -10.121 2.682 -0.959 1.00 94.69 106 LEU A N 1
ATOM 860 C CA . LEU A 1 106 ? -10.400 3.018 -2.358 1.00 94.69 106 LEU A CA 1
ATOM 861 C C . LEU A 1 106 ? -9.138 3.366 -3.139 1.00 94.69 106 LEU A C 1
ATOM 863 O O . LEU A 1 106 ? -8.955 2.888 -4.259 1.00 94.69 106 LEU A O 1
ATOM 867 N N . VAL A 1 107 ? -8.255 4.158 -2.535 1.00 95.38 107 VAL A N 1
ATOM 868 C CA . VAL A 1 107 ? -6.952 4.485 -3.116 1.00 95.38 107 VAL A CA 1
ATOM 869 C C . VAL A 1 107 ? -6.127 3.218 -3.303 1.00 95.38 107 VAL A C 1
ATOM 871 O O . VAL A 1 107 ? -5.517 3.066 -4.347 1.00 95.38 107 VAL A O 1
ATOM 874 N N . TYR A 1 108 ? -6.161 2.277 -2.361 1.00 94.94 108 TYR A N 1
ATOM 875 C CA . TYR A 1 108 ? -5.407 1.027 -2.423 1.00 94.94 108 TYR A CA 1
ATOM 876 C C . TYR A 1 108 ? -5.918 0.083 -3.521 1.00 94.94 108 TYR A C 1
ATOM 878 O O . TYR A 1 108 ? -5.123 -0.502 -4.252 1.00 94.94 108 TYR A O 1
ATOM 886 N N . ILE A 1 109 ? -7.241 -0.016 -3.699 1.00 94.94 109 ILE A N 1
ATOM 887 C CA . ILE A 1 109 ? -7.845 -0.739 -4.832 1.00 94.94 109 ILE A CA 1
ATOM 888 C C . ILE A 1 109 ? -7.457 -0.075 -6.157 1.00 94.94 109 ILE A C 1
ATOM 890 O O . ILE A 1 109 ? -7.086 -0.751 -7.110 1.00 94.94 109 ILE A O 1
ATOM 894 N N . THR A 1 110 ? -7.530 1.252 -6.222 1.00 95.19 110 THR A N 1
ATOM 895 C CA . THR A 1 110 ? -7.207 2.008 -7.438 1.00 95.19 110 THR A CA 1
ATOM 896 C C . THR A 1 110 ? -5.720 1.885 -7.787 1.00 95.19 110 THR A C 1
ATOM 898 O O . THR A 1 110 ? -5.367 1.635 -8.937 1.00 95.19 110 THR A O 1
ATOM 901 N N . ASP A 1 111 ? -4.852 1.987 -6.782 1.00 94.56 111 ASP A N 1
ATOM 902 C CA . ASP A 1 111 ? -3.402 1.828 -6.883 1.00 94.56 111 ASP A CA 1
ATOM 903 C C . ASP A 1 111 ? -3.007 0.442 -7.393 1.00 94.56 111 ASP A C 1
ATOM 905 O O . ASP A 1 111 ? -2.069 0.336 -8.175 1.00 94.56 111 ASP A O 1
ATOM 909 N N . PHE A 1 112 ? -3.743 -0.610 -7.029 1.00 94.50 112 PHE A N 1
ATOM 910 C CA . PHE A 1 112 ? -3.519 -1.948 -7.573 1.00 94.50 112 PHE A CA 1
ATOM 911 C C . PHE A 1 112 ? -3.666 -1.979 -9.102 1.00 94.50 112 PHE A C 1
ATOM 913 O O . PHE A 1 112 ? -2.776 -2.463 -9.801 1.00 94.50 112 PHE A O 1
ATOM 920 N N . PHE A 1 113 ? -4.745 -1.414 -9.648 1.00 95.12 113 PHE A N 1
ATOM 921 C CA . PHE A 1 113 ? -4.954 -1.390 -11.099 1.00 95.12 113 PHE A CA 1
ATOM 922 C C . PHE A 1 113 ? -3.974 -0.455 -11.807 1.00 95.12 113 PHE A C 1
ATOM 924 O O . PHE A 1 113 ? -3.352 -0.838 -12.798 1.00 95.12 113 PHE A O 1
ATOM 931 N N . ILE A 1 114 ? -3.800 0.758 -11.279 1.00 94.81 114 ILE A N 1
ATOM 932 C CA . ILE A 1 114 ? -2.873 1.746 -11.837 1.00 94.81 114 ILE A CA 1
ATOM 933 C C . ILE A 1 114 ? -1.437 1.209 -11.806 1.00 94.81 114 ILE A C 1
ATOM 935 O O . ILE A 1 114 ? -0.719 1.308 -12.798 1.00 94.81 114 ILE A O 1
ATOM 939 N N . GLY A 1 115 ? -1.027 0.582 -10.704 1.00 92.94 115 GLY A N 1
ATOM 940 C CA . GLY A 1 115 ? 0.291 -0.020 -10.539 1.00 92.94 115 GLY A CA 1
ATOM 941 C C . GLY A 1 115 ? 0.567 -1.125 -11.556 1.00 92.94 115 GLY A C 1
AT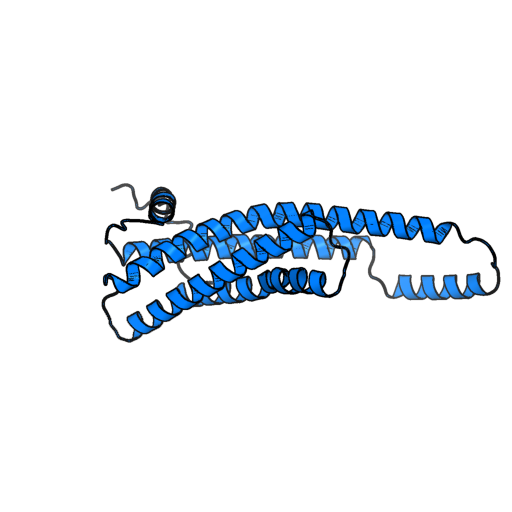OM 942 O O . GLY A 1 115 ? 1.659 -1.162 -12.115 1.00 92.94 115 GLY A O 1
ATOM 943 N N . ASN A 1 116 ? -0.425 -1.966 -11.863 1.00 93.62 116 ASN A N 1
ATOM 944 C CA . ASN A 1 116 ? -0.310 -2.982 -12.913 1.00 93.62 116 ASN A CA 1
ATOM 945 C C . ASN A 1 116 ? -0.136 -2.360 -14.310 1.00 93.62 116 ASN A C 1
ATOM 947 O O . ASN A 1 116 ? 0.708 -2.813 -15.084 1.00 93.62 116 ASN A O 1
ATOM 951 N N . ILE A 1 117 ? -0.872 -1.286 -14.619 1.00 94.50 117 ILE A N 1
ATOM 952 C CA . ILE A 1 117 ? -0.721 -0.548 -15.885 1.00 94.50 117 ILE A CA 1
ATOM 953 C C . ILE A 1 117 ? 0.690 0.041 -15.998 1.00 94.50 117 ILE A C 1
ATOM 955 O O . ILE A 1 117 ? 1.356 -0.130 -17.023 1.00 94.50 117 ILE A O 1
ATOM 959 N N . PHE A 1 118 ? 1.171 0.696 -14.938 1.00 93.56 118 PHE A N 1
ATOM 960 C CA . PHE A 1 118 ? 2.525 1.244 -14.910 1.00 93.56 118 PHE A CA 1
ATOM 961 C C . PHE A 1 118 ? 3.593 0.158 -14.984 1.00 93.56 118 PHE A C 1
ATOM 963 O O . PHE A 1 118 ? 4.582 0.365 -15.672 1.00 93.56 118 PHE A O 1
ATOM 970 N N . MET A 1 119 ? 3.403 -0.996 -14.342 1.00 91.94 119 MET A N 1
ATOM 971 C CA . MET A 1 119 ? 4.353 -2.107 -14.419 1.00 91.94 119 MET A CA 1
ATOM 972 C C . MET A 1 119 ? 4.555 -2.549 -15.871 1.00 91.94 119 MET A C 1
ATOM 974 O O . MET A 1 119 ? 5.680 -2.518 -16.360 1.00 91.94 119 MET A O 1
ATOM 978 N N . VAL A 1 120 ? 3.473 -2.822 -16.607 1.00 92.19 120 VAL A N 1
ATOM 979 C CA . VAL A 1 120 ? 3.562 -3.205 -18.027 1.00 92.19 120 VAL A CA 1
ATOM 980 C C . VAL A 1 120 ? 4.229 -2.110 -18.862 1.00 92.19 120 VAL A C 1
ATOM 982 O O . VAL A 1 120 ? 5.066 -2.403 -19.716 1.00 92.19 120 VAL A O 1
ATOM 985 N N . TYR A 1 121 ? 3.877 -0.845 -18.619 1.00 94.00 121 TYR A N 1
ATOM 986 C CA . TYR A 1 121 ? 4.453 0.286 -19.344 1.00 94.00 121 TYR A CA 1
ATOM 987 C C . TYR A 1 121 ? 5.961 0.443 -19.084 1.00 94.00 121 TYR A C 1
ATOM 989 O O . TYR A 1 121 ? 6.747 0.544 -20.027 1.00 94.00 121 TYR A O 1
ATOM 997 N N . LEU A 1 122 ? 6.376 0.443 -17.814 1.00 91.38 122 LEU A N 1
ATOM 998 C CA . LEU A 1 122 ? 7.769 0.625 -17.407 1.00 91.38 122 LEU A CA 1
ATOM 999 C C . LEU A 1 122 ? 8.638 -0.551 -17.861 1.00 91.38 122 LEU A C 1
ATOM 1001 O O . LEU A 1 122 ? 9.735 -0.327 -18.363 1.00 91.38 122 LEU A O 1
ATOM 1005 N N . THR A 1 123 ? 8.135 -1.784 -17.761 1.00 90.62 123 THR A N 1
ATOM 1006 C CA . THR A 1 123 ? 8.831 -2.971 -18.269 1.00 90.62 123 THR A CA 1
ATOM 1007 C C . THR A 1 123 ? 9.041 -2.885 -19.778 1.00 90.62 123 THR A C 1
ATOM 1009 O O . THR A 1 123 ? 10.146 -3.136 -20.251 1.00 90.62 123 THR A O 1
ATOM 1012 N N . LYS A 1 124 ? 8.024 -2.470 -20.547 1.00 91.31 124 LYS A N 1
ATOM 1013 C CA . LYS A 1 124 ? 8.182 -2.261 -21.994 1.00 91.31 124 LYS A CA 1
ATOM 1014 C C . LYS A 1 124 ? 9.252 -1.222 -22.312 1.00 91.31 124 LYS A C 1
ATOM 1016 O O . LYS A 1 124 ? 10.088 -1.471 -23.171 1.00 91.31 124 LYS A O 1
ATOM 1021 N N . MET A 1 125 ? 9.226 -0.079 -21.632 1.00 90.56 125 MET A N 1
ATOM 1022 C CA . MET A 1 125 ? 10.222 0.978 -21.822 1.00 90.56 125 MET A CA 1
ATOM 1023 C C . MET A 1 125 ? 11.640 0.477 -21.529 1.00 90.56 125 MET A C 1
ATOM 1025 O O . MET A 1 125 ? 12.527 0.693 -22.346 1.00 90.56 125 MET A O 1
ATOM 1029 N N . TRP A 1 126 ? 11.827 -0.255 -20.427 1.00 88.50 126 TRP A N 1
ATOM 1030 C CA . TRP A 1 126 ? 13.123 -0.825 -20.060 1.00 88.50 126 TRP A CA 1
ATOM 1031 C C . TRP A 1 126 ? 13.664 -1.776 -21.139 1.00 88.50 126 TRP A C 1
ATOM 1033 O O . TRP A 1 126 ? 14.799 -1.624 -21.580 1.00 88.50 126 TRP A O 1
ATOM 1043 N N . PHE A 1 127 ? 12.833 -2.696 -21.647 1.00 87.62 127 PHE A N 1
ATOM 1044 C CA . PHE A 1 127 ? 13.251 -3.601 -22.724 1.00 87.62 127 PHE A CA 1
ATOM 1045 C C . PHE A 1 127 ? 13.614 -2.856 -24.013 1.00 87.62 127 PHE A C 1
ATOM 1047 O O . PHE A 1 127 ? 14.580 -3.220 -24.676 1.00 87.62 127 PHE A O 1
ATOM 1054 N N . MET A 1 128 ? 12.868 -1.811 -24.382 1.00 89.00 128 MET A N 1
ATOM 1055 C CA . MET A 1 128 ? 13.173 -1.028 -25.586 1.00 89.00 128 MET A CA 1
ATOM 1056 C C . MET A 1 128 ? 14.539 -0.331 -25.495 1.00 89.00 128 MET A C 1
ATOM 1058 O O . MET A 1 128 ? 15.272 -0.299 -26.483 1.00 89.00 128 MET A O 1
ATOM 1062 N N . GLU A 1 129 ? 14.899 0.191 -24.322 1.00 87.44 129 GLU A N 1
ATOM 1063 C CA . GLU A 1 129 ? 16.212 0.804 -24.076 1.00 87.44 129 GLU A CA 1
ATOM 1064 C C . GLU A 1 129 ? 17.347 -0.233 -24.130 1.00 87.44 129 GLU A C 1
ATOM 1066 O O . GLU A 1 129 ? 18.399 0.027 -24.725 1.00 87.44 129 GLU A O 1
ATOM 1071 N N . GLU A 1 130 ? 17.117 -1.435 -23.599 1.00 84.69 130 GLU A N 1
ATOM 1072 C CA . GLU A 1 130 ? 18.079 -2.543 -23.637 1.00 84.69 130 GLU A CA 1
ATOM 1073 C C . GLU A 1 130 ? 18.330 -3.042 -25.075 1.00 84.69 130 GLU A C 1
ATOM 1075 O O . GLU A 1 130 ? 19.479 -3.196 -25.508 1.00 84.69 130 GLU A O 1
ATOM 1080 N N . TYR A 1 131 ? 17.264 -3.217 -25.868 1.00 83.38 131 TYR A N 1
ATOM 1081 C CA . TYR A 1 131 ? 17.368 -3.608 -27.281 1.00 83.38 131 TYR A CA 1
ATOM 1082 C C . TYR A 1 131 ? 18.086 -2.553 -28.134 1.00 83.38 131 TYR A C 1
ATOM 1084 O O . TYR A 1 131 ? 18.834 -2.906 -29.051 1.00 83.38 131 TYR A O 1
ATOM 1092 N N . ALA A 1 132 ? 17.875 -1.262 -27.857 1.00 83.56 132 ALA A N 1
ATOM 1093 C CA . ALA A 1 132 ? 18.569 -0.176 -28.549 1.00 83.56 132 ALA A CA 1
ATOM 1094 C C . ALA A 1 132 ? 20.070 -0.142 -28.202 1.00 83.56 132 ALA A C 1
ATOM 1096 O O . ALA A 1 132 ? 20.924 0.033 -29.079 1.00 83.56 132 ALA A O 1
ATOM 1097 N N . SER A 1 133 ? 20.403 -0.376 -26.932 1.00 78.19 133 SER A N 1
ATOM 1098 C CA . SER A 1 133 ? 21.786 -0.418 -26.443 1.00 78.19 133 SER A CA 1
ATOM 1099 C C . SER A 1 133 ? 22.564 -1.605 -27.025 1.00 78.19 133 SER A C 1
ATOM 1101 O O . SER A 1 133 ? 23.693 -1.442 -27.494 1.00 78.19 133 SER A O 1
ATOM 1103 N N . SER A 1 134 ? 21.927 -2.778 -27.107 1.00 72.56 134 SER A N 1
ATOM 1104 C CA . SER A 1 134 ? 22.512 -3.999 -27.681 1.00 72.56 134 SER A CA 1
ATOM 1105 C C . SER A 1 134 ? 22.853 -3.869 -29.172 1.00 72.56 134 SER A C 1
ATOM 1107 O O . SER A 1 134 ? 23.891 -4.359 -29.619 1.00 72.56 134 SER A O 1
ATOM 1109 N N . GLN A 1 135 ? 22.030 -3.163 -29.955 1.00 67.44 135 GLN A N 1
ATOM 1110 C CA . GLN A 1 135 ? 22.299 -2.934 -31.383 1.00 67.44 135 GLN A CA 1
ATOM 1111 C C . GLN A 1 135 ? 23.496 -2.005 -31.618 1.00 67.44 135 GLN A C 1
ATOM 1113 O O . GLN A 1 135 ? 24.271 -2.215 -32.550 1.00 67.44 135 GLN A O 1
ATOM 1118 N N . THR A 1 136 ? 23.691 -1.011 -30.748 1.00 60.59 136 THR A N 1
ATOM 1119 C CA . THR A 1 136 ? 24.805 -0.056 -30.864 1.00 60.59 136 THR A CA 1
ATOM 1120 C C . THR A 1 136 ? 26.158 -0.733 -30.598 1.00 60.59 136 THR A C 1
ATOM 1122 O O . THR A 1 136 ? 27.159 -0.398 -31.231 1.00 60.59 136 THR A O 1
ATOM 1125 N N . ALA A 1 137 ? 26.198 -1.745 -29.724 1.00 59.28 137 ALA A N 1
ATOM 1126 C CA . ALA A 1 137 ? 27.412 -2.505 -29.418 1.00 59.28 137 ALA A CA 1
ATOM 1127 C C . ALA A 1 137 ? 27.863 -3.448 -30.556 1.00 59.28 137 ALA A C 1
ATOM 1129 O O . ALA A 1 137 ? 29.058 -3.712 -30.696 1.00 59.28 137 ALA A O 1
ATOM 1130 N N . ALA A 1 138 ? 26.942 -3.923 -31.402 1.00 54.56 138 ALA A N 1
ATOM 1131 C CA . ALA A 1 138 ? 27.241 -4.843 -32.505 1.00 54.56 138 ALA A CA 1
ATOM 1132 C C . ALA A 1 138 ? 27.910 -4.172 -33.729 1.00 54.56 138 ALA A C 1
ATOM 1134 O O . ALA A 1 138 ? 28.454 -4.863 -34.589 1.00 54.56 138 ALA A O 1
ATOM 1135 N N . GLY A 1 139 ? 27.911 -2.834 -33.809 1.00 52.25 139 GLY A N 1
ATOM 1136 C CA . GLY A 1 139 ? 28.485 -2.071 -34.928 1.00 52.25 139 GLY A CA 1
ATOM 1137 C C . GLY A 1 139 ? 30.007 -1.856 -34.885 1.00 52.25 139 GLY A C 1
ATOM 1138 O O . GLY A 1 139 ? 30.594 -1.440 -35.881 1.00 52.25 139 GLY A O 1
ATOM 1139 N N . SER A 1 140 ? 30.677 -2.158 -33.769 1.00 48.56 140 SER A N 1
ATOM 1140 C CA . SER A 1 140 ? 32.107 -1.862 -33.559 1.00 48.56 140 SER A CA 1
ATOM 1141 C C . SER A 1 140 ? 33.014 -3.044 -33.936 1.00 48.56 140 SER A C 1
ATOM 1143 O O . SER A 1 140 ? 33.696 -3.625 -33.091 1.00 48.56 140 SER A O 1
ATOM 1145 N N . THR A 1 141 ? 33.028 -3.435 -35.214 1.00 51.72 141 THR A N 1
ATOM 1146 C CA . THR A 1 141 ? 33.911 -4.501 -35.732 1.00 51.72 141 THR A CA 1
ATOM 1147 C C . THR A 1 141 ? 35.224 -3.920 -36.261 1.00 51.72 141 THR A C 1
ATOM 1149 O O . THR A 1 141 ? 35.365 -3.686 -37.456 1.00 51.72 141 THR A O 1
ATOM 1152 N N . SER A 1 142 ? 36.220 -3.718 -35.391 1.00 51.78 142 SER A N 1
ATOM 1153 C CA . SER A 1 142 ? 37.612 -3.487 -35.827 1.00 51.78 142 SER A CA 1
ATOM 1154 C C . SER A 1 142 ? 38.635 -3.673 -34.695 1.00 51.78 142 SER A C 1
ATOM 1156 O O . SER A 1 142 ? 39.148 -2.692 -34.169 1.00 51.78 142 SER A O 1
ATOM 1158 N N . THR A 1 143 ? 38.912 -4.929 -34.292 1.00 51.44 143 THR A N 1
ATOM 1159 C CA . THR A 1 143 ? 40.198 -5.448 -33.723 1.00 51.44 143 THR A CA 1
ATOM 1160 C C . THR A 1 143 ? 40.040 -6.920 -33.273 1.00 51.44 143 THR A C 1
ATOM 1162 O O . THR A 1 143 ? 40.049 -7.269 -32.092 1.00 51.44 143 THR A O 1
ATOM 1165 N N . VAL A 1 144 ? 39.835 -7.833 -34.229 1.00 58.53 144 VAL A N 1
ATOM 1166 C CA . VAL A 1 144 ? 39.405 -9.224 -33.978 1.00 58.53 144 VAL A CA 1
ATOM 1167 C C . VAL A 1 144 ? 40.568 -10.209 -34.125 1.00 58.53 144 VAL A C 1
ATOM 1169 O O . VAL A 1 144 ? 40.842 -10.669 -35.226 1.00 58.53 144 VAL A O 1
ATOM 1172 N N . THR A 1 145 ? 41.241 -10.596 -33.032 1.00 57.00 145 THR A N 1
ATOM 1173 C CA . THR A 1 145 ? 41.835 -11.960 -32.944 1.00 57.00 145 THR A CA 1
ATOM 1174 C C . THR A 1 145 ? 42.187 -12.395 -31.519 1.00 57.00 145 THR A C 1
ATOM 1176 O O . THR A 1 145 ? 41.892 -13.527 -31.140 1.00 57.00 145 THR A O 1
ATOM 1179 N N . LYS A 1 146 ? 42.766 -11.519 -30.684 1.00 55.84 146 LYS A N 1
ATOM 1180 C CA . LYS A 1 146 ? 43.082 -11.855 -29.276 1.00 55.84 146 LYS A CA 1
ATOM 1181 C C . LYS A 1 146 ? 41.858 -11.734 -28.360 1.00 55.84 146 LYS A C 1
ATOM 1183 O O . LYS A 1 146 ? 41.624 -12.608 -27.528 1.00 55.84 146 LYS A O 1
ATOM 1188 N N . SER A 1 147 ? 41.020 -10.729 -28.602 1.00 57.25 147 SER A N 1
ATOM 1189 C CA . SER A 1 147 ? 39.760 -10.505 -27.885 1.00 57.25 147 SER A CA 1
ATOM 1190 C C . SER A 1 147 ? 38.738 -11.617 -28.138 1.00 57.25 147 SER A C 1
ATOM 1192 O O . SER A 1 147 ? 37.991 -11.962 -27.239 1.00 57.25 147 SER A O 1
ATOM 1194 N N . ALA A 1 148 ? 38.753 -12.265 -29.308 1.00 60.12 148 ALA A N 1
ATOM 1195 C CA . ALA A 1 148 ? 37.779 -13.302 -29.667 1.00 60.12 148 ALA A CA 1
ATOM 1196 C C . ALA A 1 148 ? 37.860 -14.561 -28.779 1.00 60.12 148 ALA A C 1
ATOM 1198 O O . ALA A 1 148 ? 36.834 -15.128 -28.409 1.00 60.12 148 ALA A O 1
ATOM 1199 N N . ARG A 1 149 ? 39.068 -14.992 -28.385 1.00 64.44 149 ARG A N 1
ATOM 1200 C CA . ARG A 1 149 ? 39.230 -16.128 -27.454 1.00 64.44 149 ARG A CA 1
ATOM 1201 C C . ARG A 1 149 ? 38.855 -15.758 -26.023 1.00 64.44 149 ARG A C 1
ATOM 1203 O O . ARG A 1 149 ? 38.321 -16.604 -25.312 1.00 64.44 149 ARG A O 1
ATOM 1210 N N . LEU A 1 150 ? 39.134 -14.520 -25.613 1.00 67.88 150 LEU A N 1
ATOM 1211 C CA . LEU A 1 150 ? 38.754 -14.017 -24.296 1.00 67.88 150 LEU A CA 1
ATOM 1212 C C . LEU A 1 150 ? 37.229 -13.882 -24.197 1.00 67.88 150 LEU A C 1
ATOM 1214 O O . LEU A 1 150 ? 36.645 -14.406 -23.261 1.00 67.88 150 LEU A O 1
ATOM 1218 N N . ILE A 1 151 ? 36.589 -13.299 -25.216 1.00 69.25 151 ILE A N 1
ATOM 1219 C CA . ILE A 1 151 ? 35.131 -13.180 -25.346 1.00 69.25 151 ILE A CA 1
ATOM 1220 C C . ILE A 1 151 ? 34.478 -14.561 -25.337 1.00 69.25 151 ILE A C 1
ATOM 1222 O O . ILE A 1 151 ? 33.519 -14.752 -24.610 1.00 69.25 151 ILE A O 1
ATOM 1226 N N . LYS A 1 152 ? 35.025 -15.550 -26.056 1.00 70.88 152 LYS A N 1
ATOM 1227 C CA . LYS A 1 152 ? 34.484 -16.919 -26.062 1.00 70.88 152 LYS A CA 1
ATOM 1228 C C . LYS A 1 152 ? 34.626 -17.635 -24.712 1.00 70.88 152 LYS A C 1
ATOM 1230 O O . LYS A 1 152 ? 33.757 -18.408 -24.332 1.00 70.88 152 LYS A O 1
ATOM 1235 N N . ARG A 1 153 ? 35.720 -17.409 -23.975 1.00 68.50 153 ARG A N 1
ATOM 1236 C CA . ARG A 1 153 ? 35.872 -17.968 -22.618 1.00 68.50 153 ARG A CA 1
ATOM 1237 C C . ARG A 1 153 ? 34.948 -17.279 -21.626 1.00 68.50 153 ARG A C 1
ATOM 1239 O O . ARG A 1 153 ? 34.312 -17.963 -20.842 1.00 68.50 153 ARG A O 1
ATOM 1246 N N . VAL A 1 154 ? 34.855 -15.955 -21.689 1.00 69.94 154 VAL A N 1
ATOM 1247 C CA . VAL A 1 154 ? 33.950 -15.166 -20.849 1.00 69.94 154 VAL A CA 1
ATOM 1248 C C . VAL A 1 154 ? 32.496 -15.522 -21.156 1.00 69.94 154 VAL A C 1
ATOM 1250 O O . VAL A 1 154 ? 31.746 -15.754 -20.222 1.00 69.94 154 VAL A O 1
ATOM 1253 N N . SER A 1 155 ? 32.116 -15.681 -22.429 1.00 68.00 155 SER A N 1
ATOM 1254 C CA . SER A 1 155 ? 30.767 -16.108 -22.818 1.00 68.00 155 SER A CA 1
ATOM 1255 C C . SER A 1 155 ? 30.455 -17.519 -22.343 1.00 68.00 155 SER A C 1
ATOM 1257 O O . SER A 1 155 ? 29.367 -17.737 -21.835 1.00 68.00 155 SER A O 1
ATOM 1259 N N . ASN A 1 156 ? 31.396 -18.462 -22.472 1.00 66.56 156 ASN A N 1
ATOM 1260 C CA . ASN A 1 156 ? 31.187 -19.833 -22.012 1.00 66.56 156 ASN A CA 1
ATOM 1261 C C . ASN A 1 156 ? 31.056 -19.897 -20.483 1.00 66.56 156 ASN A C 1
ATOM 1263 O O . ASN A 1 156 ? 30.135 -20.529 -19.983 1.00 66.56 156 ASN A O 1
ATOM 1267 N N . VAL A 1 157 ? 31.912 -19.184 -19.744 1.00 69.00 157 VAL A N 1
ATOM 1268 C CA . VAL A 1 157 ? 31.835 -19.113 -18.274 1.00 69.00 157 VAL A CA 1
ATOM 1269 C C . VAL A 1 157 ? 30.553 -18.408 -17.813 1.00 69.00 157 VAL A C 1
ATOM 1271 O O . VAL A 1 157 ? 29.904 -18.885 -16.891 1.00 69.00 157 VAL A O 1
ATOM 1274 N N . LEU A 1 158 ? 30.138 -17.322 -18.477 1.00 63.94 158 LEU A N 1
ATOM 1275 C CA . LEU A 1 158 ? 28.865 -16.641 -18.202 1.00 63.94 158 LEU A CA 1
ATOM 1276 C C . LEU A 1 158 ? 27.664 -17.535 -18.525 1.00 63.94 158 LEU A C 1
ATOM 1278 O O . LEU A 1 158 ? 26.731 -17.590 -17.738 1.00 63.94 158 LEU A O 1
ATOM 1282 N N . SER A 1 159 ? 27.698 -18.280 -19.634 1.00 62.94 159 SER A N 1
ATOM 1283 C CA . SER A 1 159 ? 26.628 -19.219 -19.995 1.00 62.94 159 SER A CA 1
ATOM 1284 C C . SER A 1 159 ? 26.545 -20.429 -19.062 1.00 62.94 159 SER A C 1
ATOM 1286 O O . SER A 1 159 ? 25.484 -21.028 -18.943 1.00 62.94 159 SER A O 1
ATOM 1288 N N . GLU A 1 160 ? 27.650 -20.785 -18.400 1.00 63.69 160 GLU A N 1
ATOM 1289 C CA . GLU A 1 160 ? 27.696 -21.834 -17.376 1.00 63.69 160 GLU A CA 1
ATOM 1290 C C . GLU A 1 160 ? 27.294 -21.313 -15.980 1.00 63.69 160 GLU A C 1
ATOM 1292 O O . GLU A 1 160 ? 26.889 -22.106 -15.132 1.00 63.69 160 GLU A O 1
ATOM 1297 N N . GLN A 1 161 ? 27.384 -19.998 -15.730 1.00 62.31 161 GLN A N 1
ATOM 1298 C CA . GLN A 1 161 ? 27.001 -19.355 -14.463 1.00 62.31 161 GLN A CA 1
ATOM 1299 C C . GLN A 1 161 ? 25.588 -18.751 -14.461 1.00 62.31 161 GLN A C 1
ATOM 1301 O O . GLN A 1 161 ? 25.005 -18.596 -13.387 1.00 62.31 161 GLN A O 1
ATOM 1306 N N . SER A 1 162 ? 25.034 -18.412 -15.625 1.00 61.53 162 SER A N 1
ATOM 1307 C CA . SER A 1 162 ? 23.653 -17.948 -15.765 1.00 61.53 162 SER A CA 1
ATOM 1308 C C . SER A 1 162 ? 22.689 -19.127 -15.844 1.00 61.53 162 SER A C 1
ATOM 1310 O O . SER A 1 162 ? 22.980 -20.164 -16.441 1.00 61.53 162 SER A O 1
ATOM 1312 N N . ALA A 1 163 ? 21.510 -18.974 -15.243 1.00 63.34 163 ALA A N 1
ATOM 1313 C CA . ALA A 1 163 ? 20.437 -19.930 -15.454 1.00 63.34 163 ALA A CA 1
ATOM 1314 C C . ALA A 1 163 ? 19.963 -19.860 -16.917 1.00 63.34 163 ALA A C 1
ATOM 1316 O O . ALA A 1 163 ? 20.227 -18.892 -17.628 1.00 63.34 163 ALA A O 1
ATOM 1317 N N . SER A 1 164 ? 19.255 -20.889 -17.389 1.00 80.50 164 SER A N 1
ATOM 1318 C CA . SER A 1 164 ? 18.644 -20.826 -18.722 1.00 80.50 164 SER A CA 1
ATOM 1319 C C . SER A 1 164 ? 17.765 -19.571 -18.833 1.00 80.50 164 SER A C 1
ATOM 1321 O O . SER A 1 164 ? 16.981 -19.302 -17.926 1.00 80.50 164 SER A O 1
ATOM 1323 N N . GLU A 1 165 ? 17.847 -18.841 -19.947 1.00 79.56 165 GLU A N 1
ATOM 1324 C CA . GLU A 1 165 ? 17.017 -17.655 -20.233 1.00 79.56 165 GLU A CA 1
ATOM 1325 C C . GLU A 1 165 ? 15.522 -17.921 -19.965 1.00 79.56 165 GLU A C 1
ATOM 1327 O O . GLU A 1 165 ? 14.815 -17.118 -19.357 1.00 79.56 165 GLU A O 1
ATOM 1332 N N . VAL A 1 166 ? 15.053 -19.121 -20.325 1.00 82.88 166 VAL A N 1
ATOM 1333 C CA . VAL A 1 166 ? 13.673 -19.568 -20.083 1.00 82.88 166 VAL A CA 1
ATOM 1334 C C . VAL A 1 166 ? 13.365 -19.685 -18.588 1.00 82.88 166 VAL A C 1
ATOM 1336 O O . VAL A 1 166 ? 12.260 -19.358 -18.154 1.00 82.88 166 VAL A O 1
ATOM 1339 N N . TYR A 1 167 ? 14.330 -20.141 -17.788 1.00 86.56 167 TYR A N 1
ATOM 1340 C CA . TYR A 1 167 ? 14.182 -20.248 -16.340 1.00 86.56 167 TYR A CA 1
ATOM 1341 C C . TYR A 1 167 ? 14.115 -18.869 -15.678 1.00 86.56 167 TYR A C 1
ATOM 1343 O O . TYR A 1 167 ? 13.259 -18.660 -14.820 1.00 86.56 167 TYR A O 1
ATOM 1351 N N . GLU A 1 168 ? 14.955 -17.918 -16.092 1.00 85.31 168 GLU A N 1
ATOM 1352 C CA . GLU A 1 168 ? 14.936 -16.554 -15.548 1.00 85.31 168 GLU A CA 1
ATOM 1353 C C . GLU A 1 168 ? 13.576 -15.885 -15.786 1.00 85.31 168 GLU A C 1
ATOM 1355 O O . GLU A 1 168 ? 12.942 -15.411 -14.839 1.00 85.31 168 GLU A O 1
ATOM 1360 N N . VAL A 1 169 ? 13.062 -15.961 -17.019 1.00 86.88 169 VAL A N 1
ATOM 1361 C CA . VAL A 1 169 ? 11.733 -15.434 -17.367 1.00 86.88 169 VAL A CA 1
ATOM 1362 C C . VAL A 1 169 ? 10.632 -16.138 -16.573 1.00 86.88 169 VAL A C 1
ATOM 1364 O O . VAL A 1 169 ? 9.740 -15.477 -16.034 1.00 86.88 169 VAL A O 1
ATOM 1367 N N . PHE A 1 170 ? 10.688 -17.467 -16.455 1.00 90.44 170 PHE A N 1
ATOM 1368 C CA . PHE A 1 170 ? 9.702 -18.230 -15.691 1.00 90.44 170 PHE A CA 1
ATOM 1369 C C . PHE A 1 170 ? 9.664 -17.804 -14.217 1.00 90.44 170 PHE A C 1
ATOM 1371 O O . PHE A 1 170 ? 8.588 -17.519 -13.686 1.00 90.44 170 PHE A O 1
ATOM 1378 N N . VAL A 1 171 ? 10.825 -17.701 -13.561 1.00 91.19 171 VAL A N 1
ATOM 1379 C CA . VAL A 1 171 ? 10.921 -17.282 -12.156 1.00 91.19 171 VAL A CA 1
ATOM 1380 C C . VAL A 1 171 ? 10.396 -15.860 -11.970 1.00 91.19 171 VAL A C 1
ATOM 1382 O O . VAL A 1 171 ? 9.650 -15.610 -11.017 1.00 91.19 171 VAL A O 1
ATOM 1385 N N . SER A 1 172 ? 10.706 -14.934 -12.883 1.00 90.06 172 SER A N 1
ATOM 1386 C CA . SER A 1 172 ? 10.170 -13.570 -12.841 1.00 90.06 172 SER A CA 1
ATOM 1387 C C . SER A 1 172 ? 8.645 -13.551 -12.953 1.00 90.06 172 SER A C 1
ATOM 1389 O O . SER A 1 172 ? 7.982 -12.915 -12.133 1.00 90.06 172 SER A O 1
ATOM 1391 N N . VAL A 1 173 ? 8.068 -14.288 -13.909 1.00 90.88 173 VAL A N 1
ATOM 1392 C CA . VAL A 1 173 ? 6.608 -14.352 -14.103 1.00 90.88 173 VAL A CA 1
ATOM 1393 C C . VAL A 1 173 ? 5.914 -14.947 -12.880 1.00 90.88 173 VAL A C 1
ATOM 1395 O O . VAL A 1 173 ? 4.947 -14.368 -12.384 1.00 90.88 173 VAL A O 1
ATOM 1398 N N . VAL A 1 174 ? 6.422 -16.061 -12.345 1.00 94.88 174 VAL A N 1
ATOM 1399 C CA . VAL A 1 174 ? 5.872 -16.683 -11.131 1.00 94.88 174 VAL A CA 1
ATOM 1400 C C . VAL A 1 174 ? 5.937 -15.717 -9.950 1.00 94.88 174 VAL A C 1
ATOM 1402 O O . VAL A 1 174 ? 4.951 -15.566 -9.228 1.00 94.88 174 VAL A O 1
ATOM 1405 N N . THR A 1 175 ? 7.058 -15.015 -9.780 1.00 92.06 175 THR A N 1
ATOM 1406 C CA . THR A 1 175 ? 7.231 -14.031 -8.703 1.00 92.06 175 THR A CA 1
ATOM 1407 C C . THR A 1 175 ? 6.209 -12.899 -8.808 1.00 92.06 175 THR A C 1
ATOM 1409 O O . THR A 1 175 ? 5.593 -12.536 -7.804 1.00 92.06 175 THR A O 1
ATOM 1412 N N . VAL A 1 176 ? 5.970 -12.376 -10.016 1.00 91.88 176 VAL A N 1
ATOM 1413 C CA . VAL A 1 176 ? 4.956 -11.338 -10.256 1.00 91.88 176 VAL A CA 1
ATOM 1414 C C . VAL A 1 176 ? 3.559 -11.862 -9.922 1.00 91.88 176 VAL A C 1
ATOM 1416 O O . VAL A 1 176 ? 2.848 -11.236 -9.141 1.00 91.88 176 VAL A O 1
ATOM 1419 N N . VAL A 1 177 ? 3.181 -13.038 -10.431 1.00 93.69 177 VAL A N 1
ATOM 1420 C CA . VAL A 1 177 ? 1.847 -13.619 -10.197 1.00 93.69 177 VAL A CA 1
ATOM 1421 C C . VAL A 1 177 ? 1.595 -13.867 -8.709 1.00 93.69 177 VAL A C 1
ATOM 1423 O O . VAL A 1 177 ? 0.540 -13.502 -8.190 1.00 93.69 177 VAL A O 1
ATOM 1426 N N . VAL A 1 178 ? 2.565 -14.448 -7.999 1.00 95.19 178 VAL A N 1
ATOM 1427 C CA . VAL A 1 178 ? 2.449 -14.697 -6.555 1.00 95.19 178 VAL A CA 1
ATOM 1428 C C . VAL A 1 178 ? 2.319 -13.382 -5.783 1.00 95.19 178 VAL A C 1
ATOM 1430 O O . VAL A 1 178 ? 1.465 -13.275 -4.901 1.00 95.19 178 VAL A O 1
ATOM 1433 N N . SER A 1 179 ? 3.110 -12.364 -6.136 1.00 91.88 179 SER A N 1
ATOM 1434 C CA . SER A 1 179 ? 3.040 -11.036 -5.515 1.00 91.88 179 SER A CA 1
ATOM 1435 C C . SER A 1 179 ? 1.664 -10.378 -5.705 1.00 91.88 179 SER A C 1
ATOM 1437 O O . SER A 1 179 ? 1.096 -9.825 -4.759 1.00 91.88 179 SER A O 1
ATOM 1439 N N . GLU A 1 180 ? 1.065 -10.517 -6.889 1.00 93.38 180 GLU A N 1
ATOM 1440 C CA . GLU A 1 180 ? -0.264 -9.973 -7.190 1.00 93.38 180 GLU A CA 1
ATOM 1441 C C . GLU A 1 180 ? -1.387 -10.714 -6.445 1.00 93.38 180 GLU A C 1
ATOM 1443 O O . GLU A 1 180 ? -2.287 -10.077 -5.894 1.00 93.38 180 GLU A O 1
ATOM 1448 N N . ILE A 1 181 ? -1.306 -12.044 -6.314 1.00 94.50 181 ILE A N 1
ATOM 1449 C CA . ILE A 1 181 ? -2.254 -12.822 -5.495 1.00 94.50 181 ILE A CA 1
ATOM 1450 C C . ILE A 1 181 ? -2.212 -12.361 -4.031 1.00 94.50 181 ILE A C 1
ATOM 1452 O O . ILE A 1 181 ? -3.259 -12.164 -3.402 1.00 94.50 181 ILE A O 1
ATOM 1456 N N . ILE A 1 182 ? -1.011 -12.146 -3.487 1.00 93.06 182 ILE A N 1
ATOM 1457 C CA . ILE A 1 182 ? -0.829 -11.643 -2.119 1.00 93.06 182 ILE A CA 1
ATOM 1458 C C . ILE A 1 182 ? -1.452 -10.247 -1.971 1.00 93.06 182 ILE A C 1
ATOM 1460 O O . ILE A 1 182 ? -2.155 -9.986 -0.991 1.00 93.06 182 ILE A O 1
ATOM 1464 N N . ARG A 1 183 ? -1.268 -9.358 -2.953 1.00 92.31 183 ARG A N 1
ATOM 1465 C CA . ARG A 1 183 ? -1.881 -8.020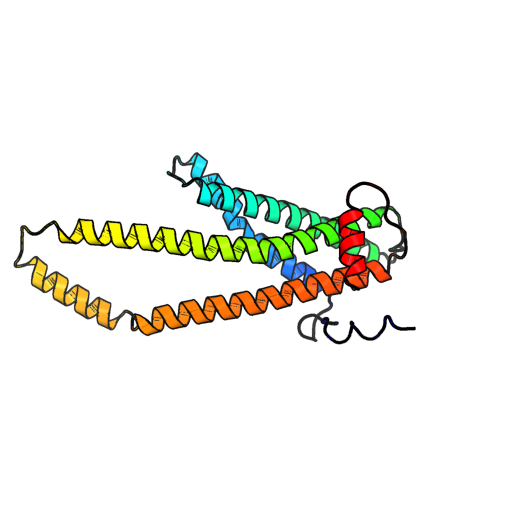 -2.937 1.00 92.31 183 ARG A CA 1
ATOM 1466 C C . ARG A 1 183 ? -3.405 -8.064 -2.965 1.00 92.31 183 ARG A C 1
ATOM 1468 O O . ARG A 1 183 ? -4.038 -7.364 -2.175 1.00 92.31 183 ARG A O 1
ATOM 1475 N N . ILE A 1 184 ? -4.008 -8.921 -3.789 1.00 93.50 184 ILE A N 1
ATOM 1476 C CA . ILE A 1 184 ? -5.469 -9.111 -3.820 1.00 93.50 184 ILE A CA 1
ATOM 1477 C C . ILE A 1 184 ? -5.986 -9.569 -2.444 1.00 93.50 184 ILE A C 1
ATOM 1479 O O . ILE A 1 184 ? -7.019 -9.092 -1.951 1.00 93.50 184 ILE A O 1
ATOM 1483 N N . TYR A 1 185 ? -5.243 -10.453 -1.773 1.00 92.44 185 TYR A N 1
ATOM 1484 C CA . TYR A 1 185 ? -5.558 -10.868 -0.407 1.00 92.44 185 TYR A CA 1
ATOM 1485 C C . TYR A 1 185 ? -5.474 -9.698 0.591 1.00 92.44 185 TYR A C 1
ATOM 1487 O O . TYR A 1 185 ? -6.380 -9.523 1.412 1.00 92.44 185 TYR A O 1
ATOM 1495 N N . PHE A 1 186 ? -4.450 -8.847 0.496 1.00 94.00 186 PHE A N 1
ATOM 1496 C CA . PHE A 1 186 ? -4.307 -7.661 1.350 1.00 94.00 186 PHE A CA 1
ATOM 1497 C C . PHE A 1 186 ? -5.437 -6.646 1.155 1.00 94.00 186 PHE A C 1
ATOM 1499 O O . PHE A 1 186 ? -5.988 -6.156 2.143 1.00 94.00 186 PHE A O 1
ATOM 1506 N N . ILE A 1 187 ? -5.857 -6.394 -0.088 1.00 93.56 187 ILE A N 1
ATOM 1507 C CA . ILE A 1 187 ? -7.025 -5.552 -0.396 1.00 93.56 187 ILE A CA 1
ATOM 1508 C C . ILE A 1 187 ? -8.273 -6.095 0.311 1.00 93.56 187 ILE A C 1
ATOM 1510 O O . ILE A 1 187 ? -9.000 -5.356 0.982 1.00 93.56 187 ILE A O 1
ATOM 1514 N N . SER A 1 188 ? -8.484 -7.411 0.232 1.00 91.25 188 SER A N 1
ATOM 1515 C CA . SER A 1 188 ? -9.620 -8.083 0.871 1.00 91.25 188 SER A CA 1
ATOM 1516 C C . SER A 1 188 ? -9.603 -7.934 2.398 1.00 91.25 188 SER A C 1
ATOM 1518 O O . SER A 1 188 ? -10.654 -7.760 3.023 1.00 91.25 188 SER A O 1
ATOM 1520 N N . ILE A 1 189 ? -8.423 -7.967 3.025 1.00 91.81 189 ILE A N 1
ATOM 1521 C CA . ILE A 1 189 ? -8.259 -7.745 4.470 1.00 91.81 189 ILE A CA 1
ATOM 1522 C C . ILE A 1 189 ? -8.556 -6.295 4.850 1.00 91.81 189 ILE A C 1
ATOM 1524 O O . ILE A 1 189 ? -9.287 -6.069 5.817 1.00 91.81 189 ILE A O 1
ATOM 1528 N N . ALA A 1 190 ? -8.031 -5.325 4.098 1.00 92.44 190 ALA A N 1
ATOM 1529 C CA . ALA A 1 190 ? -8.267 -3.907 4.356 1.00 92.44 190 ALA A CA 1
ATOM 1530 C C . ALA A 1 190 ? -9.767 -3.574 4.291 1.00 92.44 190 ALA A C 1
ATOM 1532 O O . ALA A 1 190 ? -10.315 -2.971 5.220 1.00 92.44 190 ALA A O 1
ATOM 1533 N N . LEU A 1 191 ? -10.462 -4.085 3.268 1.00 91.88 191 LEU A N 1
ATOM 1534 C CA . LEU A 1 191 ? -11.915 -3.966 3.139 1.00 91.88 191 LEU A CA 1
ATOM 1535 C C . LEU A 1 191 ? -12.659 -4.649 4.300 1.00 91.88 191 LEU A C 1
ATOM 1537 O O . LEU A 1 191 ? -13.575 -4.077 4.893 1.00 91.88 191 LEU A O 1
ATOM 1541 N N . SER A 1 192 ? -12.234 -5.855 4.688 1.00 89.88 192 SER A N 1
ATOM 1542 C CA . SER A 1 192 ? -12.826 -6.589 5.817 1.00 89.88 192 SER A CA 1
ATOM 1543 C C . SER A 1 192 ? -12.698 -5.832 7.139 1.00 89.88 192 SER A C 1
ATOM 1545 O O . SER A 1 192 ? -13.613 -5.865 7.973 1.00 89.88 192 SER A O 1
ATOM 1547 N N . TYR A 1 193 ? -11.562 -5.164 7.357 1.00 90.69 193 TYR A N 1
ATOM 1548 C CA . TYR A 1 193 ? -11.331 -4.362 8.551 1.00 90.69 193 TYR A CA 1
ATOM 1549 C C . TYR A 1 193 ? -12.201 -3.111 8.552 1.00 90.69 193 TYR A C 1
ATOM 1551 O O . TYR A 1 193 ? -12.873 -2.850 9.552 1.00 90.69 193 TYR A O 1
ATOM 1559 N N . TYR A 1 194 ? -12.279 -2.406 7.423 1.00 91.06 194 TYR A N 1
ATOM 1560 C CA . TYR A 1 194 ? -13.178 -1.269 7.253 1.00 91.06 194 TYR A CA 1
ATOM 1561 C C . TYR A 1 194 ? -14.631 -1.628 7.600 1.00 91.06 194 TYR A C 1
ATOM 1563 O O . TYR A 1 194 ? -15.219 -1.026 8.500 1.00 91.06 194 TYR A O 1
ATOM 1571 N N . LEU A 1 195 ? -15.183 -2.689 7.000 1.00 88.38 195 LEU A N 1
ATOM 1572 C CA . LEU A 1 195 ? -16.563 -3.126 7.255 1.00 88.38 195 LEU A CA 1
ATOM 1573 C C . LEU A 1 195 ? -16.792 -3.591 8.703 1.00 88.38 195 LEU A C 1
ATOM 1575 O O . LEU A 1 195 ? -17.911 -3.563 9.228 1.00 88.38 195 LEU A O 1
ATOM 1579 N N . ARG A 1 196 ? -15.746 -4.068 9.385 1.00 86.81 196 ARG A N 1
ATOM 1580 C CA . ARG A 1 196 ? -15.811 -4.391 10.816 1.00 86.81 196 ARG A CA 1
ATOM 1581 C C . ARG A 1 196 ? -15.857 -3.129 11.666 1.00 86.81 196 ARG A C 1
ATOM 1583 O O . ARG A 1 196 ? -16.664 -3.078 12.592 1.00 86.81 196 ARG A O 1
ATOM 1590 N N . LEU A 1 197 ? -15.005 -2.153 11.371 1.00 86.38 197 LEU A N 1
ATOM 1591 C CA . LEU A 1 197 ? -14.937 -0.905 12.118 1.00 86.38 197 LEU A CA 1
ATOM 1592 C C . LEU A 1 197 ? -16.216 -0.082 11.934 1.00 86.38 197 LEU A C 1
ATOM 1594 O O . LEU A 1 197 ? -16.786 0.386 12.918 1.00 86.38 197 LEU A O 1
ATOM 1598 N N . ARG A 1 198 ? -16.734 -0.013 10.705 1.00 85.94 198 ARG A N 1
ATOM 1599 C CA . ARG A 1 198 ? -17.987 0.673 10.373 1.00 85.94 198 ARG A CA 1
ATOM 1600 C C . ARG A 1 198 ? -19.178 0.162 11.181 1.00 85.94 198 ARG A C 1
ATOM 1602 O O . ARG A 1 198 ? -19.977 0.948 11.663 1.00 85.94 198 ARG A O 1
ATOM 1609 N N . ARG A 1 199 ? -19.259 -1.147 11.434 1.00 81.94 199 ARG A N 1
ATOM 1610 C CA . ARG A 1 199 ? -20.313 -1.719 12.293 1.00 81.94 199 ARG A CA 1
ATOM 1611 C C . ARG A 1 199 ? -20.206 -1.308 13.756 1.00 81.94 199 ARG A C 1
ATOM 1613 O O . ARG A 1 199 ? -21.221 -1.242 14.436 1.00 81.94 199 ARG A O 1
ATOM 1620 N N . ARG A 1 200 ? -18.991 -1.067 14.255 1.00 81.38 200 ARG A N 1
ATOM 1621 C CA . ARG A 1 200 ? -18.785 -0.608 15.636 1.00 81.38 200 ARG A CA 1
ATOM 1622 C C . ARG A 1 200 ? -19.139 0.866 15.806 1.00 81.38 200 ARG A C 1
ATOM 1624 O O . ARG A 1 200 ? -19.498 1.270 16.904 1.00 81.38 200 ARG A O 1
ATOM 1631 N N . ILE A 1 201 ? -19.059 1.647 14.731 1.00 80.88 201 ILE A N 1
ATOM 1632 C CA . ILE A 1 201 ? -19.328 3.083 14.736 1.00 80.88 201 ILE A CA 1
ATOM 1633 C C . ILE A 1 201 ? -20.563 3.335 13.867 1.00 80.88 201 ILE A C 1
ATOM 1635 O O . ILE A 1 201 ? -20.469 3.650 12.684 1.00 80.88 201 ILE A O 1
ATOM 1639 N N . SER A 1 202 ? -21.740 3.167 14.476 1.00 72.94 202 SER A N 1
ATOM 1640 C CA . SER A 1 202 ? -23.047 3.299 13.806 1.00 72.94 202 SER A CA 1
ATOM 1641 C C . SER A 1 202 ? -23.479 4.755 13.572 1.00 72.94 202 SER A C 1
ATOM 1643 O O . SER A 1 202 ? -24.620 5.008 13.198 1.00 72.94 202 SER A O 1
ATOM 1645 N N . ARG A 1 203 ? -22.595 5.731 13.816 1.00 77.44 203 ARG A N 1
ATOM 1646 C CA . ARG A 1 203 ? -22.904 7.149 13.619 1.00 77.44 203 ARG A CA 1
ATOM 1647 C C . ARG A 1 203 ? -22.908 7.520 12.128 1.00 77.44 203 ARG A C 1
ATOM 1649 O O . ARG A 1 203 ? -22.013 7.089 11.387 1.00 77.44 203 ARG A O 1
ATOM 1656 N N . PRO A 1 204 ? -23.876 8.341 11.683 1.00 75.25 204 PRO A N 1
ATOM 1657 C CA . PRO A 1 204 ? -23.845 8.903 10.343 1.00 75.25 204 PRO A CA 1
ATOM 1658 C C . PRO A 1 204 ? -22.607 9.793 10.208 1.00 75.25 204 PRO A C 1
ATOM 1660 O O . PRO A 1 204 ? -22.301 10.604 11.081 1.00 75.25 204 PRO A O 1
ATOM 1663 N N . CYS A 1 205 ? -21.865 9.614 9.120 1.00 75.75 205 CYS A N 1
ATOM 1664 C CA . CYS A 1 205 ? -20.779 10.520 8.780 1.00 75.75 205 CYS A CA 1
ATOM 1665 C C . CYS A 1 205 ? -21.370 11.685 7.978 1.00 75.75 205 CYS A C 1
ATOM 1667 O O . CYS A 1 205 ? -22.130 11.452 7.046 1.00 75.75 205 CYS A O 1
ATOM 1669 N N . SER A 1 206 ? -21.004 12.923 8.307 1.00 77.12 206 SER A N 1
ATOM 1670 C CA . SER A 1 206 ? -21.366 14.126 7.541 1.00 77.12 206 SER A CA 1
ATOM 1671 C C . SER A 1 206 ? -20.109 14.884 7.084 1.00 77.12 206 SER A C 1
ATOM 1673 O O . SER A 1 206 ? -19.031 14.717 7.664 1.00 77.12 206 SER A O 1
ATOM 1675 N N . GLY A 1 207 ? -20.212 15.693 6.025 1.00 78.50 207 GLY A N 1
ATOM 16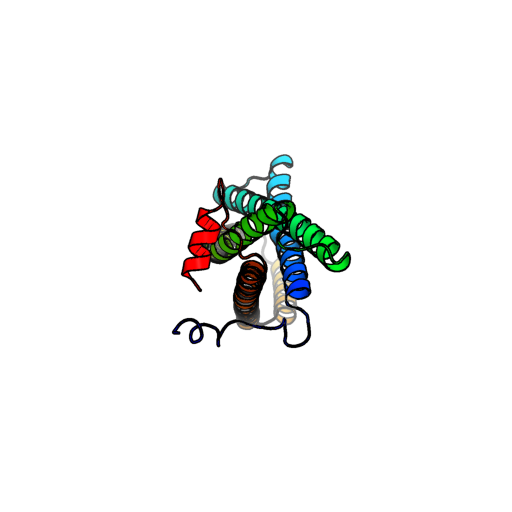76 C CA . GLY A 1 207 ? -19.125 16.548 5.515 1.00 78.50 207 GLY A CA 1
ATOM 1677 C C . GLY A 1 207 ? -18.164 15.877 4.520 1.00 78.50 207 GLY A C 1
ATOM 1678 O O . GLY A 1 207 ? -18.451 14.821 3.970 1.00 78.50 207 GLY A O 1
ATOM 1679 N N . PHE A 1 208 ? -16.996 16.481 4.277 1.00 70.81 208 PHE A N 1
ATOM 1680 C CA . PHE A 1 208 ? -16.020 15.976 3.298 1.00 70.81 208 PHE A CA 1
ATOM 1681 C C . PHE A 1 208 ? -15.588 14.526 3.608 1.00 70.81 208 PHE A C 1
ATOM 1683 O O . PHE A 1 208 ? -15.370 14.166 4.773 1.00 70.81 208 PHE A O 1
ATOM 1690 N N . GLY A 1 209 ? -15.501 13.691 2.566 1.00 72.44 209 GLY A N 1
ATOM 1691 C CA . GLY A 1 209 ? -15.119 12.275 2.646 1.00 72.44 209 GLY A CA 1
ATOM 1692 C C . GLY A 1 209 ? -16.253 11.278 2.932 1.00 72.44 209 GLY A C 1
ATOM 1693 O O . GLY A 1 209 ? -15.982 10.081 3.016 1.00 72.44 209 GLY A O 1
ATOM 1694 N N . THR A 1 210 ? -17.508 11.723 3.062 1.00 82.44 210 THR A N 1
ATOM 1695 C CA . THR A 1 210 ? -18.666 10.819 3.219 1.00 82.44 210 THR A CA 1
ATOM 1696 C C . THR A 1 210 ? -18.921 9.967 1.988 1.00 82.44 210 THR A C 1
ATOM 1698 O O . THR A 1 210 ? -19.209 8.790 2.139 1.00 82.44 210 THR A O 1
ATOM 1701 N N . TYR A 1 211 ? -18.691 10.501 0.786 1.00 84.31 211 TYR A N 1
ATOM 1702 C CA . TYR A 1 211 ? -18.858 9.761 -0.469 1.00 84.31 211 TYR A CA 1
ATOM 1703 C C . TYR A 1 211 ? -18.073 8.443 -0.504 1.00 84.31 211 TYR A C 1
ATOM 1705 O O . TYR A 1 211 ? -18.570 7.443 -1.011 1.00 84.31 211 TYR A O 1
ATOM 1713 N N . PHE A 1 212 ? -16.863 8.423 0.063 1.00 86.62 212 PHE A N 1
ATOM 1714 C CA . PHE A 1 212 ? -16.042 7.212 0.144 1.00 86.62 212 PHE A CA 1
ATOM 1715 C C . PHE A 1 212 ? -16.663 6.168 1.073 1.00 86.62 212 PHE A C 1
ATOM 1717 O O . PHE A 1 212 ? -16.652 4.977 0.773 1.00 86.62 212 PHE A O 1
ATOM 1724 N N . VAL A 1 213 ? -17.215 6.630 2.196 1.00 84.56 213 VAL A N 1
ATOM 1725 C CA . VAL A 1 213 ? -17.914 5.786 3.166 1.00 84.56 213 VAL A CA 1
ATOM 1726 C C . VAL A 1 213 ? 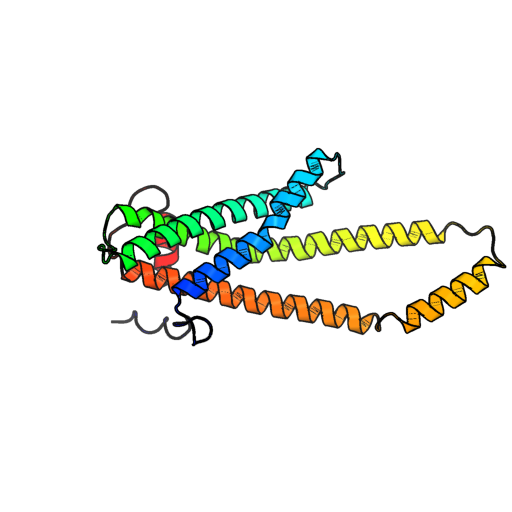-19.198 5.241 2.544 1.00 84.56 213 VAL A C 1
ATOM 1728 O O . VAL A 1 213 ? -19.403 4.036 2.570 1.00 84.56 213 VAL A O 1
ATOM 1731 N N . ASP A 1 214 ? -20.000 6.092 1.907 1.00 86.00 214 ASP A N 1
ATOM 1732 C CA . ASP A 1 214 ? -21.260 5.705 1.267 1.00 86.00 214 ASP A CA 1
ATOM 1733 C C . ASP A 1 214 ? -21.035 4.722 0.111 1.00 86.00 214 ASP A C 1
ATOM 1735 O O . ASP A 1 214 ? -21.801 3.776 -0.070 1.00 86.00 214 ASP A O 1
ATOM 1739 N N . PHE A 1 215 ? -19.968 4.915 -0.670 1.00 86.31 215 PHE A N 1
ATOM 1740 C CA . PHE A 1 215 ? -19.595 3.998 -1.743 1.00 86.31 215 PHE A CA 1
ATOM 1741 C C . PHE A 1 215 ? -19.228 2.611 -1.203 1.00 86.31 215 PHE A C 1
ATOM 1743 O O . PHE A 1 215 ? -19.726 1.608 -1.710 1.00 86.31 215 PHE A O 1
ATOM 1750 N N . LEU A 1 216 ? -18.395 2.536 -0.159 1.00 84.50 216 LEU A N 1
ATOM 1751 C CA . LEU A 1 216 ? -18.027 1.255 0.446 1.00 84.50 216 LEU A CA 1
ATOM 1752 C C . LEU A 1 216 ? -19.185 0.617 1.230 1.00 84.50 216 LEU A C 1
ATOM 1754 O O . LEU A 1 216 ? -19.279 -0.607 1.277 1.00 84.50 216 LEU A O 1
ATOM 1758 N N . ASP A 1 217 ? -20.082 1.418 1.809 1.00 83.94 217 ASP A N 1
ATOM 1759 C CA . ASP A 1 217 ? -21.288 0.931 2.484 1.00 83.94 217 ASP A CA 1
ATOM 1760 C C . ASP A 1 217 ? -22.275 0.294 1.491 1.00 83.94 217 ASP A C 1
ATOM 1762 O O . ASP A 1 217 ? -22.934 -0.680 1.845 1.00 83.94 217 ASP A O 1
ATOM 1766 N N . LYS A 1 218 ? -22.329 0.762 0.233 1.00 82.12 218 LYS A N 1
ATOM 1767 C CA . LYS A 1 218 ? -23.101 0.110 -0.846 1.00 82.12 218 LYS A CA 1
ATOM 1768 C C . LYS A 1 218 ? -22.537 -1.246 -1.280 1.00 82.12 218 LYS A C 1
ATOM 1770 O O . LYS A 1 218 ? -23.260 -2.024 -1.893 1.00 82.12 218 LYS A O 1
ATOM 1775 N N . LEU A 1 219 ? -21.265 -1.532 -0.990 1.00 69.88 219 LEU A N 1
ATOM 1776 C CA . LEU A 1 219 ? -20.630 -2.821 -1.298 1.00 69.88 219 LEU A CA 1
ATOM 1777 C C . LEU A 1 219 ? -20.922 -3.906 -0.238 1.00 69.88 219 LEU A C 1
ATOM 1779 O O . LEU A 1 219 ? -20.440 -5.032 -0.376 1.00 69.88 219 LEU A O 1
ATOM 1783 N N . ASN A 1 220 ? -21.661 -3.575 0.829 1.00 59.75 220 ASN A N 1
ATOM 1784 C CA . ASN A 1 220 ? -21.959 -4.441 1.978 1.00 59.75 220 ASN A CA 1
ATOM 1785 C C . ASN A 1 220 ? -23.355 -5.071 1.890 1.00 59.75 220 ASN A C 1
ATOM 1787 O O . ASN A 1 220 ? -23.453 -6.302 2.122 1.00 59.75 220 ASN A O 1
#

Sequence (220 aa):
MEYKKTRRYLPKTFFRLITLQSGLELILLYTAINKMSGVFGLLSLFTNHKINFMQWTYYVLNTLVLIITVMCYLHIKKLTTAALANISLNTDSNLPTIKILAFFVLVYITDFFIGNIFMVYLTKMWFMEEYASSQTAAGSTSTVTKSARLIKRVSNVLSEQSASEVYEVFVSVVTVVVSEIIRIYFISIALSYYLRLRRRISRPCSGFGTYFVDFLDKLN

Foldseek 3Di:
DPPPPPPPPFDCADVVPHHLLVLLLVLLVVLLVVLVVLVVLVVVVVVVDDDDPLSPVVSVLSVVLNVLSVVLNVLSVVLVVCVVVVHQCQDPSNLVNLLSLLVNLVSLVVCLVVVVVSVVVVVVVVVVVVVVVVVVVVPPPDDDDPVPVVVVVVVVVVVVVDDPPVVVVVVVVVVVVVVSVVSVSSSSSSLVVSVVSCVSHVDQDDDPSSVSVVVSVVVD

Organism: NCBI:txid763406

InterPro domains:
  IPR013862 Inositolphosphorylceramide synthase subunit Kei1 [PF08552] (13-200)
  IPR013862 Inositolphosphorylceramide synthase subunit Kei1 [PTHR28077] (7-200)

pLDDT: mean 82.39, std 13.58, range [38.41, 96.5]

Radius of gyration: 24.39 Å; chains: 1; bounding box: 77×39×63 Å

Secondary structure (DSSP, 8-state):
--TTSGGGSS-SSBTTTB-HHHHHHHHHHHHHHHHHHHHHHHHHHHTT----HHHHHHHHHHHHHHHHHHHHHHHHHHHHHHHHTT--TTSGGGHHHHHHHHHHHHHHHHHHHHHHHHHHHHHHHHHHHHHHHHHHHTT-----SHHHHHHHHHHHHHHHHSPPHHHHHHHHHHHHHHHHHHHHHHHHHHHHHHHHHHHH--SPP-STTHHHHHHHHTT-